Protein 4IYA (pdb70)

InterPro domains:
  IPR003963 Bi-component toxin, staphylococci [PR01468] (61-80)
  IPR003963 Bi-component toxin, staphylococci [PR01468] (122-143)
  IPR003963 Bi-component toxin, staphylococci [PR01468] (232-249)
  IPR003963 Bi-component toxin, staphylococci [TIGR01002] (6-308)
  IPR016183 Leukocidin/Hemolysin toxin [PF07968] (57-303)
  IPR036435 Leukocidin/porin MspA superfamily [SSF56959] (32-312)

Nearest PDB structures (foldseek):
  4iya-assembly1_A  TM=1.004E+00  e=1.174E-56  Staphylococcus phage PVL
  4iyc-assembly2_B  TM=9.851E-01  e=1.579E-51  Staphylococcus phage PVL
  4iyc-assembly3_C  TM=9.819E-01  e=3.917E-51  Staphylococcus phage PVL
  4iyc-assembly4_D  TM=9.783E-01  e=9.715E-51  Staphylococcus phage PVL
  7p8u-assembly1_A  TM=9.662E-01  e=2.321E-44  Staphylococcus aureus

CATH classification: 2.70.240.10

Solvent-accessible surface area: 13321 Å² total; per-residue (Å²): 199,86,98,62,117,10,26,113,81,2,53,0,11,59,95,66,14,86,26,74,15,149,146,28,6,5,38,0,39,0,47,0,2,5,7,95,10,127,157,27,120,57,35,1,0,2,0,30,0,51,20,58,0,58,5,70,28,56,48,77,51,57,166,121,47,111,98,44,6,0,0,55,0,0,10,14,0,3,0,4,8,110,15,121,16,113,45,0,54,22,71,22,25,5,2,123,107,150,35,91,49,88,69,0,38,34,14,2,0,1,48,30,31,19,84,52,50,61,16,72,47,135,36,84,73,57,104,58,37,16,52,28,52,0,62,6,92,0,81,34,2,20,1,42,35,79,98,93,87,54,55,16,1,36,0,0,0,60,5,50,47,7,150,34,111,144,35,95,13,60,1,103,42,61,50,1,10,18,17,155,90,42,199,42,97,81,27,52,41,1,10,25,86,79,154,110,9,6,59,5,0,81,54,3,0,89,3,0,0,0,0,0,3,2,2,78,99,88,47,36,76,58,3,42,1,50,0,21,0,0,4,20,2,0,3,0,17,0,47,27,63,109,61,179,202,56,124,44,19,13,79,17,55,42,80,71,77,31,83,65,95,101,21,4,32,0,79,0,28,0,27,21,105,85,34,70,4,85,54,95,28,119,80

Foldseek 3Di:
DDKAQLDPPKIKDWDWDWDDDPPFQWIWIKIWIWIGAPLAQWTKIKIKTWTWGWQPWDKAADVVDQFKIKIKTFQKKKKKKFWPDPQKFWDDKPPAAKFDPQKGKWKWAAAHHGDIDIGGPVDPPDDGSDMDMFIWGQPQWMKHWPDDDGTMTMMMTGRAWFQDPVGIDGSPDQCPQADFAFPDSRRVRRGDDPVRPDCCTNTRTTGTMMIMMTGRPPPDFKIKMKIKIHGQIKMKMWGQDDDPDDRRTIDIDIRGRPDPDSIKIWMWMAGSVPRDIDTPDID

B-factor: mean 22.28, std 11.59, range [6.7, 73.56]

Structure (mmCIF, N/CA/C/O backbone):
data_4IYA
#
_entry.id   4IYA
#
_cell.length_a   85.340
_cell.length_b   89.320
_cell.length_c   38.100
_cell.angle_alpha   90.00
_cell.angle_beta   90.00
_cell.angle_gamma   90.00
#
_symmetry.space_group_name_H-M   'P 21 21 2'
#
loop_
_entity.id
_entity.type
_entity.pdbx_description
1 polymer LukS-PV
2 non-polymer 'CITRATE ANION'
3 non-polymer 1,2-ETHANEDIOL
4 water water
#
loop_
_atom_site.group_PDB
_atom_site.id
_atom_site.type_symbol
_atom_site.label_atom_id
_atom_site.label_alt_id
_atom_site.label_comp_id
_atom_site.label_asym_id
_atom_site.label_entity_id
_atom_site.label_seq_id
_atom_site.pdbx_PDB_ins_code
_atom_site.Cartn_x
_atom_site.Cartn_y
_atom_site.Cartn_z
_atom_site.occupancy
_atom_site.B_iso_or_equiv
_atom_site.auth_seq_id
_atom_site.auth_comp_id
_atom_site.auth_asym_id
_atom_site.auth_atom_id
_atom_site.pdbx_PDB_model_num
ATOM 1 N N . ASN A 1 10 ? 44.265 20.077 -4.962 1.00 42.22 2 ASN A N 1
ATOM 2 C CA . ASN A 1 10 ? 44.799 21.283 -5.595 1.00 41.42 2 ASN A CA 1
ATOM 3 C C . ASN A 1 10 ? 46.327 21.358 -5.493 1.00 40.52 2 ASN A C 1
ATOM 4 O O . ASN A 1 10 ? 46.967 21.782 -6.454 1.00 41.18 2 ASN A O 1
ATOM 9 N N . ASN A 1 11 ? 46.907 20.952 -4.341 1.00 31.87 3 ASN A N 1
ATOM 10 C CA . ASN A 1 11 ? 48.357 20.957 -4.115 1.00 28.02 3 ASN A CA 1
ATOM 11 C C . ASN A 1 11 ? 48.762 19.590 -3.538 1.00 26.49 3 ASN A C 1
ATOM 12 O O . ASN A 1 11 ? 48.524 19.313 -2.354 1.00 24.97 3 ASN A O 1
ATOM 17 N N . ILE A 1 12 ? 49.313 18.705 -4.397 1.00 20.52 4 ILE A N 1
ATOM 18 C CA . ILE A 1 12 ? 49.642 17.351 -3.995 1.00 20.75 4 ILE A CA 1
ATOM 19 C C . ILE A 1 12 ? 51.115 17.082 -4.273 1.00 25.16 4 ILE A C 1
ATOM 20 O O . ILE A 1 12 ? 51.609 17.449 -5.341 1.00 26.07 4 ILE A O 1
ATOM 25 N N . GLU A 1 13 ? 51.810 16.450 -3.314 1.00 21.30 5 GLU A N 1
ATOM 26 C CA . GLU A 1 13 ? 53.218 16.092 -3.455 1.00 20.68 5 GLU A CA 1
ATOM 27 C C . GLU A 1 13 ? 53.349 14.570 -3.489 1.00 23.15 5 GLU A C 1
ATOM 28 O O . GLU A 1 13 ? 52.818 13.889 -2.614 1.00 20.87 5 GLU A O 1
ATOM 34 N N . ASN A 1 14 ? 54.060 14.035 -4.492 1.00 20.36 6 ASN A N 1
ATOM 35 C CA . ASN A 1 14 ? 54.332 12.608 -4.580 1.00 20.78 6 ASN A CA 1
ATOM 36 C C . ASN A 1 14 ? 55.464 12.385 -3.596 1.00 22.74 6 ASN A C 1
ATOM 37 O O . ASN A 1 14 ? 56.441 13.135 -3.618 1.00 24.19 6 ASN A O 1
ATOM 42 N N . ILE A 1 15 ? 55.311 11.404 -2.694 1.00 17.83 7 ILE A N 1
ATOM 43 C CA . ILE A 1 15 ? 56.335 11.139 -1.683 1.00 16.66 7 ILE A CA 1
ATOM 44 C C . ILE A 1 15 ? 56.948 9.773 -1.838 1.00 22.83 7 ILE A C 1
ATOM 45 O O . ILE A 1 15 ? 57.606 9.285 -0.915 1.00 22.07 7 ILE A O 1
ATOM 50 N N . GLY A 1 16 ? 56.736 9.188 -3.009 1.00 21.56 8 GLY A N 1
ATOM 51 C CA . GLY A 1 16 ? 57.322 7.916 -3.396 1.00 23.88 8 GLY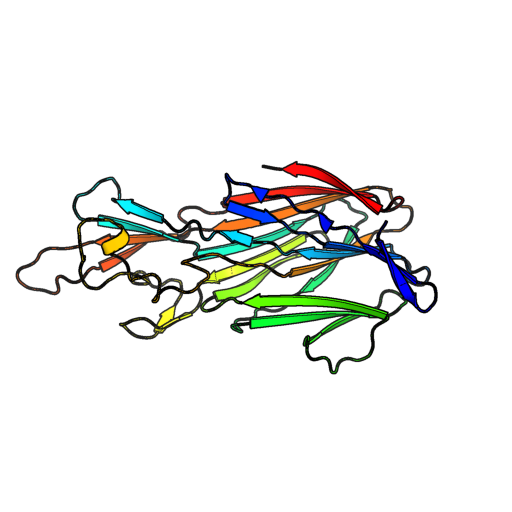 A CA 1
ATOM 52 C C . GLY A 1 16 ? 56.568 6.707 -2.942 1.00 29.52 8 GLY A C 1
ATOM 53 O O . GLY A 1 16 ? 55.684 6.795 -2.085 1.00 28.92 8 GLY A O 1
ATOM 54 N N . ASP A 1 17 ? 56.905 5.558 -3.553 1.00 29.50 9 ASP A N 1
ATOM 55 C CA . ASP A 1 17 ? 56.341 4.256 -3.198 1.00 31.22 9 ASP A CA 1
ATOM 56 C C . ASP A 1 17 ? 54.788 4.241 -3.193 1.00 34.96 9 ASP A C 1
ATOM 57 O O . ASP A 1 17 ? 54.183 3.612 -2.328 1.00 35.30 9 ASP A O 1
ATOM 62 N N . GLY A 1 18 ? 54.187 4.960 -4.146 1.00 30.40 10 GLY A N 1
ATOM 63 C CA . GLY A 1 18 ? 52.742 5.074 -4.335 1.00 29.98 10 GLY A CA 1
ATOM 64 C C . GLY A 1 18 ? 51.989 6.038 -3.423 1.00 32.63 10 GLY A C 1
ATOM 65 O O . GLY A 1 18 ? 50.771 6.171 -3.548 1.00 35.42 10 GLY A O 1
ATOM 66 N N . ALA A 1 19 ? 52.685 6.698 -2.492 1.00 22.67 11 ALA A N 1
ATOM 67 C CA . ALA A 1 19 ? 52.060 7.609 -1.518 1.00 20.73 11 ALA A CA 1
ATOM 68 C C . ALA A 1 19 ? 52.126 9.059 -1.941 1.00 19.65 11 ALA A C 1
ATOM 69 O O . ALA A 1 19 ? 52.979 9.445 -2.733 1.00 18.11 11 ALA A O 1
ATOM 71 N N . GLU A 1 20 ? 51.235 9.881 -1.382 1.00 17.21 12 GLU A N 1
ATOM 72 C CA . GLU A 1 20 ? 51.225 11.296 -1.678 1.00 16.96 12 GLU A CA 1
ATOM 73 C C . GLU A 1 20 ? 50.762 12.089 -0.481 1.00 17.22 12 GLU A C 1
ATOM 74 O O . GLU A 1 20 ? 50.136 11.530 0.426 1.00 18.50 12 GLU A O 1
ATOM 80 N N . VAL A 1 21 ? 51.021 13.389 -0.511 1.00 13.62 13 VAL A N 1
ATOM 81 C CA . VAL A 1 21 ? 50.583 14.299 0.552 1.00 13.50 13 VAL A CA 1
ATOM 82 C C . VAL A 1 21 ? 49.722 15.370 -0.069 1.00 16.41 13 VAL A C 1
ATOM 83 O O . VAL A 1 21 ? 50.154 16.024 -1.033 1.00 16.35 13 VAL A O 1
ATOM 87 N N . VAL A 1 22 ? 48.509 15.571 0.498 1.00 13.70 14 VAL A N 1
ATOM 88 C CA . VAL A 1 22 ? 47.554 16.565 -0.007 1.00 13.06 14 VAL A CA 1
ATOM 89 C C . VAL A 1 22 ? 47.675 17.739 0.932 1.00 15.93 14 VAL A C 1
ATOM 90 O O . VAL A 1 22 ? 47.447 17.571 2.133 1.00 16.02 14 VAL A O 1
ATOM 94 N N . LYS A 1 23 ? 48.066 18.911 0.415 1.00 15.12 15 LYS A N 1
ATOM 95 C CA . LYS A 1 23 ? 48.378 20.065 1.261 1.00 15.00 15 LYS A CA 1
ATOM 96 C C . LYS A 1 23 ? 47.335 21.141 1.182 1.00 19.26 15 LYS A C 1
ATOM 97 O O . LYS A 1 23 ? 46.893 21.496 0.087 1.00 20.00 15 LYS A O 1
ATOM 103 N N A ARG A 1 24 ? 46.951 21.694 2.332 0.50 17.07 16 ARG A N 1
ATOM 104 N N B ARG A 1 24 ? 46.933 21.658 2.353 0.50 16.87 16 ARG A N 1
ATOM 105 C CA A ARG A 1 24 ? 46.011 22.812 2.391 0.50 17.35 16 ARG A CA 1
ATOM 106 C CA B ARG A 1 24 ? 45.933 22.719 2.487 0.50 17.07 16 ARG A CA 1
ATOM 107 C C A ARG A 1 24 ? 46.452 23.727 3.500 0.50 20.29 16 ARG A C 1
ATOM 108 C C B ARG A 1 24 ? 46.418 23.709 3.540 0.50 20.31 16 ARG A C 1
ATOM 109 O O A ARG A 1 24 ? 46.968 23.254 4.506 0.50 18.25 16 ARG A O 1
ATOM 110 O O B ARG A 1 24 ? 46.937 23.266 4.558 0.50 18.38 16 ARG A O 1
ATOM 125 N N . THR A 1 25 ? 46.265 25.036 3.326 1.00 19.84 17 THR A N 1
ATOM 126 C CA . THR A 1 25 ? 46.656 26.016 4.342 1.00 18.61 17 THR A CA 1
ATOM 127 C C . THR A 1 25 ? 45.427 26.855 4.671 1.00 21.99 17 THR A C 1
ATOM 128 O O . THR A 1 25 ? 44.753 27.320 3.757 1.00 23.71 17 THR A O 1
ATOM 132 N N . GLU A 1 26 ? 45.177 27.111 5.959 1.00 15.14 18 GLU A N 1
ATOM 133 C CA . GLU A 1 26 ? 44.121 28.032 6.380 1.00 15.62 18 GLU A CA 1
ATOM 134 C C . GLU A 1 26 ? 44.807 29.201 7.086 1.00 17.12 18 GLU A C 1
ATOM 135 O O . GLU A 1 26 ? 45.745 28.983 7.859 1.00 17.73 18 GLU A O 1
ATOM 141 N N . ASP A 1 27 ? 44.364 30.435 6.840 1.00 15.82 19 ASP A N 1
ATOM 142 C CA . ASP A 1 27 ? 44.949 31.579 7.519 1.00 15.75 19 ASP A CA 1
ATOM 143 C C . ASP A 1 27 ? 43.785 32.463 7.961 1.00 20.05 19 ASP A C 1
ATOM 144 O O . ASP A 1 27 ? 42.994 32.933 7.126 1.00 22.41 19 ASP A O 1
ATOM 149 N N A THR A 1 28 ? 43.646 32.643 9.282 0.50 16.15 20 THR A N 1
ATOM 150 N N B THR A 1 28 ? 43.656 32.651 9.275 0.50 16.03 20 THR A N 1
ATOM 151 C CA A THR A 1 28 ? 42.547 33.429 9.872 0.50 16.24 20 THR A CA 1
ATOM 152 C CA B THR A 1 28 ? 42.586 33.472 9.856 0.50 16.15 20 THR A CA 1
ATOM 153 C C A THR A 1 28 ? 43.121 34.316 10.948 0.50 19.27 20 THR A C 1
ATOM 154 C C B THR A 1 28 ? 43.173 34.349 10.922 0.50 19.40 20 THR A C 1
ATOM 155 O O A THR A 1 28 ? 43.883 33.829 11.791 0.50 18.08 20 THR A O 1
ATOM 156 O O B THR A 1 28 ? 44.024 33.902 11.697 0.50 18.38 20 THR A O 1
ATOM 163 N N . SER A 1 29 ? 42.760 35.613 10.929 1.00 16.46 21 SER A N 1
ATOM 164 C CA . SER A 1 29 ? 43.246 36.575 11.898 1.00 15.12 21 SER A CA 1
ATOM 165 C C . SER A 1 29 ? 42.095 37.176 12.674 1.00 17.42 21 SER A C 1
ATOM 166 O O . SER A 1 29 ? 40.967 37.280 12.158 1.00 19.52 21 SER A O 1
ATOM 169 N N . SER A 1 30 ? 42.398 37.611 13.892 1.00 14.16 22 SER A N 1
ATOM 170 C CA . SER A 1 30 ? 41.463 38.273 14.788 1.00 13.26 22 SER A CA 1
ATOM 171 C C . SER A 1 30 ? 42.070 39.550 15.296 1.00 15.53 22 SER A C 1
ATOM 172 O O . SER A 1 30 ? 43.095 39.526 16.005 1.00 14.25 22 SER A O 1
ATOM 175 N N . ASP A 1 31 ? 41.450 40.691 14.932 1.00 15.61 23 ASP A N 1
ATOM 176 C CA . ASP A 1 31 ? 41.899 41.973 15.468 1.00 14.80 23 ASP A CA 1
ATOM 177 C C . ASP A 1 31 ? 41.583 42.056 16.946 1.00 17.05 23 ASP A C 1
ATOM 178 O O . ASP A 1 31 ? 42.333 42.691 17.705 1.00 16.94 23 ASP A O 1
ATOM 183 N N . LYS A 1 32 ? 40.446 41.451 17.353 1.00 14.73 24 LYS A N 1
ATOM 184 C CA . LYS A 1 32 ? 40.017 41.458 18.744 1.00 14.58 24 LYS A CA 1
ATOM 185 C C . LYS A 1 32 ? 41.089 40.795 19.617 1.00 15.99 24 LYS A C 1
ATOM 186 O O . LYS A 1 32 ? 41.521 41.363 20.638 1.00 15.73 24 LYS A O 1
ATOM 192 N N . TRP A 1 33 ? 41.492 39.573 19.227 1.00 13.09 25 TRP A N 1
ATOM 193 C CA . TRP A 1 33 ? 42.437 38.818 20.046 1.00 12.06 25 TRP A CA 1
ATOM 194 C C . TRP A 1 33 ? 43.897 39.127 19.780 1.00 14.52 25 TRP A C 1
ATOM 195 O O . TRP A 1 33 ? 44.726 38.787 20.617 1.00 14.19 25 TRP A O 1
ATOM 206 N N . GLY A 1 34 ? 44.194 39.762 18.649 1.00 12.29 26 GLY A N 1
ATOM 207 C CA . GLY A 1 34 ? 45.573 40.033 18.233 1.00 11.46 26 GLY A CA 1
ATOM 208 C C . GLY A 1 34 ? 46.258 38.735 17.878 1.00 12.56 26 GLY A C 1
ATOM 209 O O . GLY A 1 34 ? 47.344 38.448 18.383 1.00 13.27 26 GLY A O 1
ATOM 210 N N . VAL A 1 35 ? 45.585 37.896 17.075 1.00 11.18 27 VAL A N 1
ATOM 211 C CA . VAL A 1 35 ? 46.117 36.568 16.727 1.00 11.13 27 VAL A CA 1
ATOM 212 C C . VAL A 1 35 ? 45.942 36.289 15.243 1.00 13.56 27 VAL A C 1
ATOM 213 O O . VAL A 1 35 ? 44.887 36.567 14.673 1.00 13.17 27 VAL A O 1
ATOM 217 N N . THR A 1 36 ? 46.944 35.634 14.652 1.00 11.65 28 THR A N 1
ATOM 218 C CA . THR A 1 36 ? 46.820 35.050 13.340 1.00 11.50 28 THR A CA 1
ATOM 219 C C . THR A 1 36 ? 47.085 33.567 13.494 1.00 12.88 28 THR A C 1
ATOM 220 O O . THR A 1 36 ? 48.146 33.196 13.971 1.00 12.87 28 THR A O 1
ATOM 224 N N . GLN A 1 37 ? 46.140 32.717 13.071 1.00 11.58 29 GLN A N 1
ATOM 225 C CA . GLN A 1 37 ? 46.386 31.286 12.995 1.00 10.69 29 GLN A CA 1
ATOM 226 C C . GLN A 1 37 ? 46.681 30.972 11.527 1.00 12.88 29 GLN A C 1
ATOM 227 O O . GLN A 1 37 ? 45.811 31.140 10.663 1.00 14.29 29 GLN A O 1
ATOM 233 N N . ASN A 1 38 ? 47.895 30.480 11.237 1.00 10.89 30 ASN A N 1
ATOM 234 C CA . ASN A 1 38 ? 48.245 30.056 9.873 1.00 11.99 30 ASN A CA 1
ATOM 235 C C . ASN A 1 38 ? 48.523 28.579 10.059 1.00 15.07 30 ASN A C 1
ATOM 236 O O . ASN A 1 38 ? 49.528 28.199 10.694 1.00 15.58 30 ASN A O 1
ATOM 241 N N A ILE A 1 39 ? 47.605 27.744 9.566 0.50 11.02 31 ILE A N 1
ATOM 242 N N B ILE A 1 39 ? 47.611 27.716 9.586 0.50 13.95 31 ILE A N 1
ATOM 243 C CA A ILE A 1 39 ? 47.676 26.305 9.784 0.50 9.70 31 ILE A CA 1
ATOM 244 C CA B ILE A 1 39 ? 47.758 26.281 9.839 0.50 14.14 31 ILE A CA 1
ATOM 245 C C A ILE A 1 39 ? 47.928 25.587 8.472 0.50 13.62 31 ILE A C 1
ATOM 246 C C B ILE A 1 39 ? 47.840 25.473 8.564 0.50 15.45 31 ILE A C 1
ATOM 247 O O A ILE A 1 39 ? 47.283 25.904 7.470 0.50 13.44 31 ILE A O 1
ATOM 248 O O B ILE A 1 39 ? 46.974 25.582 7.698 0.50 14.46 31 ILE A O 1
ATOM 257 N N . GLN A 1 40 ? 48.870 24.632 8.484 1.00 13.09 32 GLN A N 1
ATOM 258 C CA . GLN A 1 40 ? 49.101 23.773 7.330 1.00 13.12 32 GLN A CA 1
ATOM 259 C C . GLN A 1 40 ? 48.466 22.434 7.671 1.00 15.51 32 GLN A C 1
ATOM 260 O O . GLN A 1 40 ? 48.716 21.877 8.758 1.00 16.02 32 GLN A O 1
ATOM 266 N N . PHE A 1 41 ? 47.618 21.929 6.767 1.00 14.31 33 PHE A N 1
ATOM 267 C CA . PHE A 1 41 ? 46.971 20.635 6.923 1.00 12.89 33 PHE A CA 1
ATOM 268 C C . PHE A 1 41 ? 47.521 19.744 5.846 1.00 16.29 33 PHE A C 1
ATOM 269 O O . PHE A 1 41 ? 47.264 19.976 4.667 1.00 17.88 33 PHE A O 1
ATOM 277 N N . ASP A 1 42 ? 48.327 18.751 6.221 1.00 12.03 34 ASP A N 1
ATOM 278 C CA . ASP A 1 42 ? 48.917 17.848 5.244 1.00 11.75 34 ASP A CA 1
ATOM 279 C C . ASP A 1 42 ? 48.389 16.437 5.433 1.00 14.50 34 ASP A C 1
ATOM 280 O O . ASP A 1 42 ? 48.780 15.754 6.367 1.00 13.29 34 ASP A O 1
ATOM 285 N N . PHE A 1 43 ? 47.510 15.988 4.529 1.00 12.64 35 PHE A N 1
ATOM 286 C CA . PHE A 1 43 ? 46.961 14.623 4.563 1.00 11.89 35 PHE A CA 1
ATOM 287 C C . PHE A 1 43 ? 47.977 13.689 3.967 1.00 16.70 35 PHE A C 1
ATOM 288 O O . PHE A 1 43 ? 48.414 13.904 2.842 1.00 16.75 35 PHE A O 1
ATOM 296 N N . VAL A 1 44 ? 48.326 12.629 4.692 1.00 13.80 36 VAL A N 1
ATOM 297 C CA . VAL A 1 44 ? 49.248 11.636 4.151 1.00 16.04 36 VAL A CA 1
ATOM 298 C C . VAL A 1 44 ? 48.395 10.518 3.569 1.00 22.29 36 VAL A C 1
ATOM 299 O O . VAL A 1 44 ? 47.643 9.869 4.304 1.00 24.89 36 VAL A O 1
ATOM 303 N N . LYS A 1 45 ? 48.437 10.348 2.249 1.00 18.58 37 LYS A N 1
ATOM 304 C CA . LYS A 1 45 ? 47.643 9.318 1.574 1.00 19.29 37 LYS A CA 1
ATOM 305 C C . LYS A 1 45 ? 48.602 8.197 1.255 1.00 21.10 37 LYS A C 1
ATOM 306 O O . LYS A 1 45 ? 49.358 8.293 0.300 1.00 19.87 37 LYS A O 1
ATOM 312 N N . ASP A 1 46 ? 48.593 7.155 2.067 1.00 17.92 38 ASP A N 1
ATOM 313 C CA . ASP A 1 46 ? 49.518 6.046 1.909 1.00 17.27 38 ASP A CA 1
ATOM 314 C C . ASP A 1 46 ? 48.736 4.750 2.072 1.00 21.15 38 ASP A C 1
ATOM 315 O O . ASP A 1 46 ? 48.291 4.435 3.178 1.00 21.56 38 ASP A O 1
ATOM 320 N N . LYS A 1 47 ? 48.584 3.986 0.972 1.00 20.50 39 LYS A N 1
ATOM 321 C CA . LYS A 1 47 ? 47.857 2.712 0.994 1.00 21.86 39 LYS A CA 1
ATOM 322 C C . LYS A 1 47 ? 48.461 1.712 1.967 1.00 25.25 39 LYS A C 1
ATOM 323 O O . LYS A 1 47 ? 47.745 0.838 2.459 1.00 26.03 39 LYS A O 1
ATOM 326 N N . LYS A 1 48 ? 49.769 1.859 2.272 1.00 19.62 40 LYS A N 1
ATOM 327 C CA . LYS A 1 48 ? 50.501 0.961 3.160 1.00 18.69 40 LYS A CA 1
ATOM 328 C C . LYS A 1 48 ? 50.358 1.298 4.647 1.00 19.83 40 LYS A C 1
ATOM 329 O O . LYS A 1 48 ? 50.804 0.520 5.501 1.00 21.39 40 LYS A O 1
ATOM 335 N N . TYR A 1 49 ? 49.701 2.420 4.967 1.00 16.09 41 TYR A N 1
ATOM 336 C CA . TYR A 1 49 ? 49.432 2.745 6.370 1.00 15.50 41 TYR A CA 1
ATOM 337 C C . TYR A 1 49 ? 47.928 2.456 6.559 1.00 16.83 41 TYR A C 1
ATOM 338 O O . TYR A 1 49 ? 47.112 2.922 5.777 1.00 16.78 41 TYR A O 1
ATOM 347 N N . ASN A 1 50 ? 47.579 1.649 7.561 1.00 14.75 42 ASN A N 1
ATOM 348 C CA . ASN A 1 50 ? 46.187 1.221 7.738 1.00 14.36 42 ASN A CA 1
ATOM 349 C C . ASN A 1 50 ? 45.221 2.259 8.345 1.00 16.35 42 ASN A C 1
ATOM 350 O O . ASN A 1 50 ? 44.036 1.956 8.519 1.00 15.01 42 ASN A O 1
ATOM 355 N N . LYS A 1 51 ? 45.703 3.471 8.620 1.00 13.84 43 LYS A N 1
ATOM 356 C CA . LYS A 1 51 ? 44.858 4.575 9.065 1.00 13.12 43 LYS A CA 1
ATOM 357 C C . LYS A 1 51 ? 45.116 5.761 8.146 1.00 16.41 43 LYS A C 1
ATOM 358 O O . LYS A 1 51 ? 46.137 5.802 7.451 1.00 17.19 43 LYS A O 1
ATOM 364 N N . ASP A 1 52 ? 44.186 6.710 8.131 1.00 14.89 44 ASP A N 1
ATOM 365 C CA . ASP A 1 52 ? 44.373 7.994 7.453 1.00 13.49 44 ASP A CA 1
ATOM 366 C C . ASP A 1 52 ? 45.210 8.824 8.413 1.00 16.96 44 ASP A C 1
ATOM 367 O O . ASP A 1 52 ? 45.149 8.605 9.626 1.00 17.42 44 ASP A O 1
ATOM 372 N N . ALA A 1 53 ? 46.059 9.689 7.897 1.00 15.16 45 ALA A N 1
ATOM 373 C CA . ALA A 1 53 ? 46.865 10.522 8.787 1.00 14.54 45 ALA A CA 1
ATOM 374 C C . ALA A 1 53 ? 46.812 11.946 8.312 1.00 16.19 45 ALA A C 1
ATOM 375 O O . ALA A 1 53 ? 46.761 12.196 7.105 1.00 15.65 45 ALA A O 1
ATOM 377 N N . LEU A 1 54 ? 46.844 12.876 9.269 1.00 12.51 46 LEU A N 1
ATOM 378 C CA . LEU A 1 54 ? 46.851 14.294 8.984 1.00 11.17 46 LEU A CA 1
ATOM 379 C C . LEU A 1 54 ? 47.918 14.937 9.830 1.00 12.91 46 LEU A C 1
ATOM 380 O O . LEU A 1 54 ? 47.858 14.832 11.061 1.00 11.55 46 LEU A O 1
ATOM 385 N N . ILE A 1 55 ? 48.890 15.598 9.194 1.00 11.44 47 ILE A N 1
ATOM 386 C CA . ILE A 1 55 ? 49.908 16.334 9.941 1.00 11.91 47 ILE A CA 1
ATOM 387 C C . ILE A 1 55 ? 49.466 17.768 9.962 1.00 14.61 47 ILE A C 1
ATOM 388 O O . ILE A 1 55 ? 49.214 18.333 8.900 1.00 13.11 47 ILE A O 1
ATOM 393 N N . LEU A 1 56 ? 49.439 18.402 11.146 1.00 11.94 48 LEU A N 1
ATOM 394 C CA . LEU A 1 56 ? 49.086 19.822 11.279 1.00 12.44 48 LEU A CA 1
ATOM 395 C C . LEU A 1 56 ? 50.295 20.604 11.717 1.00 15.64 48 LEU A C 1
ATOM 396 O O . LEU A 1 56 ? 51.002 20.204 12.651 1.00 15.29 48 LEU A O 1
ATOM 401 N N . LYS A 1 57 ? 50.604 21.678 10.995 1.00 12.49 49 LYS A N 1
ATOM 402 C CA . LYS A 1 57 ? 51.692 22.548 11.391 1.00 11.71 49 LYS A CA 1
ATOM 403 C C . LYS A 1 57 ? 51.050 23.872 11.726 1.00 14.99 49 LYS A C 1
ATOM 404 O O . LYS A 1 57 ? 50.445 24.519 10.870 1.00 16.43 49 LYS A O 1
ATOM 410 N N . MET A 1 58 ? 51.133 24.238 12.988 1.00 11.70 50 MET A N 1
ATOM 411 C CA . MET A 1 58 ? 50.469 25.413 13.521 1.00 11.17 50 MET A CA 1
ATOM 412 C C . MET A 1 58 ? 51.454 26.550 13.666 1.00 13.10 50 MET A C 1
ATOM 413 O O . MET A 1 58 ? 52.352 26.497 14.501 1.00 13.34 50 MET A O 1
ATOM 418 N N A GLN A 1 59 ? 51.268 27.585 12.840 0.50 11.08 51 GLN A N 1
ATOM 419 N N B GLN A 1 59 ? 51.292 27.585 12.836 0.50 11.32 51 GLN A N 1
ATOM 420 C CA A GLN A 1 59 ? 52.128 28.766 12.820 0.50 11.08 51 GLN A CA 1
ATOM 421 C CA B GLN A 1 59 ? 52.153 28.774 12.863 0.50 11.35 51 GLN A CA 1
ATOM 422 C C A GLN A 1 59 ? 51.252 30.022 12.893 0.50 13.31 51 GLN A C 1
ATOM 423 C C B GLN A 1 59 ? 51.271 30.026 12.932 0.50 13.30 51 GLN A C 1
ATOM 424 O O A GLN A 1 59 ? 50.070 29.916 13.203 0.50 12.99 51 GLN A O 1
ATOM 425 O O B GLN A 1 59 ? 50.100 29.921 13.276 0.50 12.89 51 GLN A O 1
ATOM 436 N N . GLY A 1 60 ? 51.817 31.184 12.603 1.00 12.12 52 GLY A N 1
ATOM 437 C CA . GLY A 1 60 ? 51.060 32.417 12.692 1.00 11.73 52 GLY A CA 1
ATOM 438 C C . GLY A 1 60 ? 51.731 33.320 13.707 1.00 12.05 52 GLY A C 1
ATOM 439 O O . GLY A 1 60 ? 52.955 33.349 13.809 1.00 13.00 52 GLY A O 1
ATOM 440 N N . PHE A 1 61 ? 50.939 34.110 14.416 1.00 11.37 53 PHE A N 1
ATOM 441 C CA . PHE A 1 61 ? 51.512 35.067 15.344 1.00 11.13 53 PHE A CA 1
ATOM 442 C C . PHE A 1 61 ? 50.508 35.376 16.446 1.00 13.34 53 PHE A C 1
ATOM 443 O O . PHE A 1 61 ? 49.296 35.429 16.201 1.00 13.18 53 PHE A O 1
ATOM 451 N N . ILE A 1 62 ? 51.004 35.565 17.665 1.00 10.62 54 ILE A N 1
ATOM 452 C CA . ILE A 1 62 ? 50.169 35.986 18.771 1.00 9.53 54 ILE A CA 1
ATOM 453 C C . ILE A 1 62 ? 50.792 37.286 19.290 1.00 11.61 54 ILE A C 1
ATOM 454 O O . ILE A 1 62 ? 51.912 37.259 19.805 1.00 11.88 54 ILE A O 1
ATOM 459 N N . ASN A 1 63 ? 50.084 38.413 19.152 1.00 11.32 55 ASN A N 1
ATOM 460 C CA . ASN A 1 63 ? 50.605 39.690 19.640 1.00 10.94 55 ASN A CA 1
ATOM 461 C C . ASN A 1 63 ? 50.790 39.577 21.167 1.00 11.98 55 ASN A C 1
ATOM 462 O O . ASN A 1 63 ? 50.035 38.870 21.835 1.00 12.89 55 ASN A O 1
ATOM 467 N N . SER A 1 64 ? 51.807 40.243 21.717 1.00 10.67 56 SER A N 1
ATOM 468 C CA . SER A 1 64 ? 51.953 40.198 23.178 1.00 10.76 56 SER A CA 1
ATOM 469 C C . SER A 1 64 ? 50.782 40.884 23.870 1.00 12.32 56 SER A C 1
ATOM 470 O O . SER A 1 64 ? 50.422 40.488 24.983 1.00 13.35 56 SER A O 1
ATOM 473 N N . LYS A 1 65 ? 50.192 41.929 23.231 1.00 11.51 57 LYS A N 1
ATOM 474 C CA . LYS A 1 65 ? 49.117 42.721 23.832 1.00 11.36 57 LYS A CA 1
ATOM 475 C C . LYS A 1 65 ? 49.592 43.409 25.135 1.00 13.68 57 LYS A C 1
ATOM 476 O O . LYS A 1 65 ? 48.781 43.743 26.000 1.00 13.69 57 LYS A O 1
ATOM 482 N N . THR A 1 66 ? 50.923 43.632 25.274 1.00 11.39 58 THR A N 1
ATOM 483 C CA . THR A 1 66 ? 51.433 44.271 26.476 1.00 11.37 58 THR A CA 1
ATOM 484 C C . THR A 1 66 ? 50.943 45.722 26.508 1.00 12.74 58 THR A C 1
ATOM 485 O O . THR A 1 66 ? 51.047 46.435 25.502 1.00 14.62 58 THR A O 1
ATOM 489 N N . THR A 1 67 ? 50.424 46.141 27.657 1.00 11.87 59 THR A N 1
ATOM 490 C CA . THR A 1 67 ? 49.892 47.496 27.801 1.00 11.66 59 THR A CA 1
ATOM 491 C C . THR A 1 67 ? 50.301 48.065 29.127 1.00 13.36 59 THR A C 1
ATOM 492 O O . THR A 1 67 ? 50.709 47.340 30.035 1.00 12.69 59 THR A O 1
ATOM 496 N N . TYR A 1 68 ? 50.170 49.389 29.231 1.00 11.82 60 TYR A N 1
ATOM 497 C CA . TYR A 1 68 ? 50.562 50.145 30.396 1.00 9.55 60 TYR A CA 1
ATOM 498 C C . TYR A 1 68 ? 49.437 51.067 30.742 1.00 14.56 60 TYR A C 1
ATOM 499 O O . TYR A 1 68 ? 48.922 51.782 29.871 1.00 15.16 60 TYR A O 1
ATOM 508 N N . TYR A 1 69 ? 49.123 51.143 32.029 1.00 12.72 61 TYR A N 1
ATOM 509 C CA . TYR A 1 69 ? 48.002 51.999 32.438 1.00 12.01 61 TYR A CA 1
ATOM 510 C C . TYR A 1 69 ? 48.128 52.452 33.881 1.00 14.15 61 TYR A C 1
ATOM 511 O O . TYR A 1 69 ? 48.959 51.951 34.627 1.00 13.83 61 TYR A O 1
ATOM 520 N N . ASN A 1 70 ? 47.331 53.457 34.260 1.00 13.00 62 ASN A N 1
ATOM 521 C CA . ASN A 1 70 ? 47.358 53.932 35.634 1.00 13.42 62 ASN A CA 1
ATOM 522 C C . ASN A 1 70 ? 46.524 52.952 36.461 1.00 17.28 62 ASN A C 1
ATOM 523 O O . ASN A 1 70 ? 45.375 52.684 36.097 1.00 17.86 62 ASN A O 1
ATOM 528 N N . TYR A 1 71 ? 47.100 52.362 37.526 1.00 15.30 63 TYR A N 1
ATOM 529 C CA . TYR A 1 71 ? 46.352 51.392 38.331 1.00 17.23 63 TYR A CA 1
ATOM 530 C C . TYR A 1 71 ? 45.259 52.155 39.081 1.00 21.65 63 TYR A C 1
ATOM 531 O O . TYR A 1 71 ? 45.561 53.053 39.854 1.00 19.16 63 TYR A O 1
ATOM 540 N N . LYS A 1 72 ? 43.980 51.866 38.763 1.00 20.56 64 LYS A N 1
ATOM 541 C CA . LYS A 1 72 ? 42.812 52.568 39.348 1.00 21.45 64 LYS A CA 1
ATOM 542 C C . LYS A 1 72 ? 42.887 54.095 39.240 1.00 24.16 64 LYS A C 1
ATOM 543 O O . LYS A 1 72 ? 42.357 54.809 40.096 1.00 24.71 64 LYS A O 1
ATOM 549 N N . ASN A 1 73 ? 43.565 54.606 38.186 1.00 20.11 65 ASN A N 1
ATOM 550 C CA . ASN A 1 73 ? 43.816 56.017 37.918 1.00 20.58 65 ASN A CA 1
ATOM 551 C C . ASN A 1 73 ? 44.421 56.740 39.131 1.00 24.04 65 ASN A C 1
ATOM 552 O O . ASN A 1 73 ? 44.186 57.942 39.330 1.00 25.04 65 ASN A O 1
ATOM 557 N N . THR A 1 74 ? 45.254 56.002 39.920 1.00 21.08 66 THR A N 1
ATOM 558 C CA . THR A 1 74 ? 45.928 56.593 41.090 1.00 20.77 66 THR A CA 1
ATOM 559 C C . THR A 1 74 ? 47.020 57.535 40.602 1.00 26.33 66 THR A C 1
ATOM 560 O O . THR A 1 74 ? 47.391 57.515 39.420 1.00 26.75 66 THR A O 1
ATOM 564 N N . ASP A 1 75 ? 47.567 58.325 41.514 1.00 22.42 67 ASP A N 1
ATOM 565 C CA . ASP A 1 75 ? 48.622 59.247 41.144 1.00 23.45 67 ASP A CA 1
ATOM 566 C C . ASP A 1 75 ? 49.946 58.538 40.941 1.00 30.10 67 ASP A C 1
ATOM 567 O O . ASP A 1 75 ? 50.727 58.939 40.081 1.00 33.17 67 ASP A O 1
ATOM 572 N N . HIS A 1 76 ? 50.227 57.528 41.765 1.00 24.11 68 HIS A N 1
ATOM 573 C CA . HIS A 1 76 ? 51.568 56.959 41.802 1.00 23.93 68 HIS A CA 1
ATOM 574 C C . HIS A 1 76 ? 51.727 55.498 41.572 1.00 21.94 68 HIS A C 1
ATOM 575 O O . HIS A 1 76 ? 52.834 54.993 41.754 1.00 20.80 68 HIS A O 1
ATOM 582 N N . ILE A 1 77 ? 50.655 54.793 41.195 1.00 17.10 69 ILE A N 1
ATOM 583 C CA . ILE A 1 77 ? 50.789 53.361 40.940 1.00 15.11 69 ILE A CA 1
ATOM 584 C C . ILE A 1 77 ? 50.513 53.137 39.461 1.00 17.75 69 ILE A C 1
ATOM 585 O O . ILE A 1 77 ? 49.425 53.489 38.955 1.00 16.87 69 ILE A O 1
ATOM 590 N N . LYS A 1 78 ? 51.492 52.567 38.771 1.00 13.98 70 LYS A N 1
ATOM 591 C CA . LYS A 1 78 ? 51.316 52.275 37.356 1.00 13.49 70 LYS A CA 1
ATOM 592 C C . LYS A 1 78 ? 51.347 50.792 37.152 1.00 15.38 70 LYS A C 1
ATOM 593 O O . LYS A 1 78 ? 51.873 50.041 38.002 1.00 14.43 70 LYS A O 1
ATOM 599 N N . ALA A 1 79 ? 50.744 50.350 36.043 1.00 12.36 71 ALA A N 1
ATOM 600 C CA . ALA A 1 79 ? 50.633 48.920 35.801 1.00 10.61 71 ALA A CA 1
ATOM 601 C C . ALA A 1 79 ? 51.037 48.562 34.414 1.00 12.07 71 ALA A C 1
ATOM 602 O O . ALA A 1 79 ? 50.828 49.346 33.483 1.00 12.60 71 ALA A O 1
ATOM 604 N N . MET A 1 80 ? 51.642 47.379 34.295 1.00 9.33 72 MET A N 1
ATOM 605 C CA . MET A 1 80 ? 52.081 46.771 33.041 1.00 9.27 72 MET A CA 1
ATOM 606 C C . MET A 1 80 ? 51.387 45.416 32.952 1.00 12.99 72 MET A C 1
ATOM 607 O O . MET A 1 80 ? 51.585 44.577 33.831 1.00 12.28 72 MET A O 1
ATOM 612 N N . ARG A 1 81 ? 50.613 45.211 31.898 1.00 10.94 73 ARG A N 1
ATOM 613 C CA . ARG A 1 81 ? 49.886 43.969 31.622 1.00 10.67 73 ARG A CA 1
ATOM 614 C C . ARG A 1 81 ? 50.667 43.267 30.527 1.00 13.51 73 ARG A C 1
ATOM 615 O O . ARG A 1 81 ? 50.913 43.865 29.484 1.00 12.32 73 ARG A O 1
ATOM 623 N N . TRP A 1 82 ? 51.130 42.054 30.777 1.00 10.92 74 TRP A N 1
ATOM 624 C CA . TRP A 1 82 ? 52.046 41.407 29.852 1.00 10.66 74 TRP A CA 1
ATOM 625 C C . TRP A 1 82 ? 51.827 39.902 29.814 1.00 12.23 74 TRP A C 1
ATOM 626 O O . TRP A 1 82 ? 51.250 39.352 30.746 1.00 11.27 74 TRP A O 1
ATOM 637 N N . PRO A 1 83 ? 52.237 39.224 28.724 1.00 10.85 75 PRO A N 1
ATOM 638 C CA . PRO A 1 83 ? 51.919 37.796 28.597 1.00 10.56 75 PRO A CA 1
ATOM 639 C C . PRO A 1 83 ? 52.857 36.894 29.381 1.00 12.28 75 PRO A C 1
ATOM 640 O O . PRO A 1 83 ? 54.002 36.714 29.008 1.00 13.04 75 PRO A O 1
ATOM 644 N N . PHE A 1 84 ? 52.379 36.385 30.524 1.00 10.35 76 PHE A N 1
ATOM 645 C CA . PHE A 1 84 ? 53.167 35.443 31.288 1.00 11.45 76 PHE A CA 1
ATOM 646 C C . PHE A 1 84 ? 53.332 34.129 30.489 1.00 13.70 76 PHE A C 1
ATOM 647 O O . PHE A 1 84 ? 54.370 33.458 30.587 1.00 12.70 76 PHE A O 1
ATOM 655 N N . GLN A 1 85 ? 52.290 33.720 29.773 1.00 11.34 77 GLN A N 1
ATOM 656 C CA . GLN A 1 85 ? 52.342 32.468 29.013 1.00 12.03 77 GLN A CA 1
ATOM 657 C C . GLN A 1 85 ? 51.574 32.645 27.721 1.00 13.75 77 GLN A C 1
ATOM 658 O O . GLN A 1 85 ? 50.519 33.301 27.685 1.00 13.97 77 GLN A O 1
ATOM 664 N N . TYR A 1 86 ? 52.062 31.978 26.687 1.00 10.83 78 TYR A N 1
ATOM 665 C CA . TYR A 1 86 ? 51.357 31.823 25.441 1.00 10.01 78 TYR A CA 1
ATOM 666 C C . TYR A 1 86 ? 50.750 30.423 25.446 1.00 11.85 78 TYR A C 1
ATOM 667 O O . TYR A 1 86 ? 51.372 29.460 25.911 1.00 11.59 78 TYR A O 1
ATOM 676 N N . ASN A 1 87 ? 49.536 30.317 24.919 1.00 10.31 79 ASN A N 1
ATOM 677 C CA . ASN A 1 87 ? 48.749 29.080 24.867 1.00 10.92 79 ASN A CA 1
ATOM 678 C C . ASN A 1 87 ? 48.601 28.604 23.429 1.00 11.51 79 ASN A C 1
ATOM 679 O O . ASN A 1 87 ? 48.202 29.389 22.563 1.00 10.85 79 ASN A O 1
ATOM 684 N N . ILE A 1 88 ? 48.940 27.307 23.162 1.00 10.32 80 ILE A N 1
ATOM 685 C CA . ILE A 1 88 ? 48.722 26.713 21.829 1.00 10.11 80 ILE A CA 1
ATOM 686 C C . ILE A 1 88 ? 48.042 25.392 22.104 1.00 12.24 80 ILE A C 1
ATOM 687 O O . ILE A 1 88 ? 48.599 24.556 22.822 1.00 12.21 80 ILE A O 1
ATOM 692 N N . GLY A 1 89 ? 46.861 25.184 21.552 1.00 11.91 81 GLY A N 1
ATOM 693 C CA . GLY A 1 89 ? 46.161 23.929 21.816 1.00 12.13 81 GLY A CA 1
ATOM 694 C C . GLY A 1 89 ? 45.411 23.397 20.627 1.00 13.89 81 GLY A C 1
ATOM 695 O O . GLY A 1 89 ? 44.947 24.175 19.796 1.00 12.39 81 GLY A O 1
ATOM 696 N N . LEU A 1 90 ? 45.279 22.057 20.567 1.00 11.10 82 LEU A N 1
ATOM 697 C CA . LEU A 1 90 ? 44.536 21.393 19.511 1.00 11.87 82 LEU A CA 1
ATOM 698 C C . LEU A 1 90 ? 43.673 20.327 20.149 1.00 15.37 82 LEU A C 1
ATOM 699 O O . LEU A 1 90 ? 44.174 19.579 21.014 1.00 14.13 82 LEU A O 1
ATOM 704 N N . LYS A 1 91 ? 42.400 20.229 19.727 1.00 12.42 83 LYS A N 1
ATOM 705 C CA . LYS A 1 91 ? 41.562 19.151 20.254 1.00 14.31 83 LYS A CA 1
ATOM 706 C 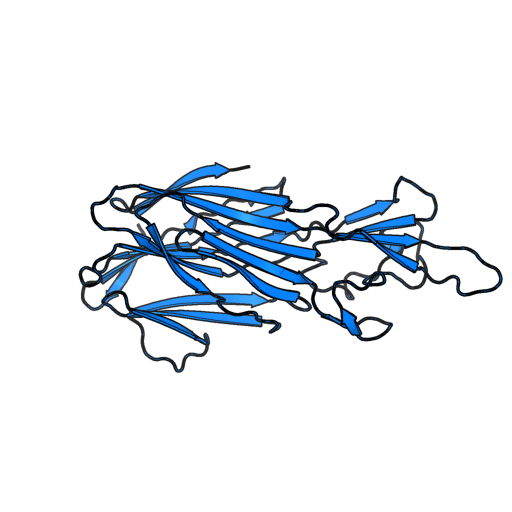C . LYS A 1 91 ? 40.548 18.718 19.250 1.00 16.70 83 LYS A C 1
ATOM 707 O O . LYS A 1 91 ? 40.166 19.513 18.400 1.00 15.31 83 LYS A O 1
ATOM 713 N N . THR A 1 92 ? 40.079 17.469 19.373 1.00 13.16 84 THR A N 1
ATOM 714 C CA . THR A 1 92 ? 39.004 16.942 18.541 1.00 14.26 84 THR A CA 1
ATOM 715 C C . THR A 1 92 ? 38.000 16.206 19.410 1.00 17.28 84 THR A C 1
ATOM 716 O O . THR A 1 92 ? 38.375 15.730 20.484 1.00 15.87 84 THR A O 1
ATOM 720 N N . ASN A 1 93 ? 36.749 16.064 18.931 1.00 17.88 85 ASN A N 1
ATOM 721 C CA . ASN A 1 93 ? 35.758 15.288 19.675 1.00 19.40 85 ASN A CA 1
ATOM 722 C C . ASN A 1 93 ? 35.421 14.030 18.876 1.00 22.67 85 ASN A C 1
ATOM 723 O O . ASN A 1 93 ? 34.489 13.316 19.235 1.00 23.05 85 ASN A O 1
ATOM 728 N N . ASP A 1 94 ? 36.163 13.748 17.794 1.00 17.47 86 ASP A N 1
ATOM 729 C CA . ASP A 1 94 ? 35.842 12.584 16.969 1.00 17.20 86 ASP A CA 1
ATOM 730 C C . ASP A 1 94 ? 36.412 11.323 17.612 1.00 18.77 86 ASP A C 1
ATOM 731 O O . ASP A 1 94 ? 37.640 11.206 17.729 1.00 16.88 86 ASP A O 1
ATOM 736 N N . PRO A 1 95 ? 35.574 10.350 18.010 1.00 17.03 87 PRO A N 1
ATOM 737 C CA . PRO A 1 95 ? 36.128 9.141 18.636 1.00 16.93 87 PRO A CA 1
ATOM 738 C C . PRO A 1 95 ? 36.992 8.327 17.663 1.00 18.28 87 PRO A C 1
ATOM 739 O O . PRO A 1 95 ? 37.797 7.504 18.116 1.00 19.43 87 PRO A O 1
ATOM 743 N N . ASN A 1 96 ? 36.868 8.596 16.335 1.00 15.16 88 ASN A N 1
ATOM 744 C CA . ASN A 1 96 ? 37.602 7.876 15.279 1.00 14.74 88 ASN A CA 1
ATOM 745 C C . ASN A 1 96 ? 38.991 8.466 15.021 1.00 15.79 88 ASN A C 1
ATOM 746 O O . ASN A 1 96 ? 39.697 7.962 14.154 1.00 15.66 88 ASN A O 1
ATOM 751 N N . VAL A 1 97 ? 39.355 9.536 15.735 1.00 13.31 89 VAL A N 1
ATOM 752 C CA . VAL A 1 97 ? 40.636 10.227 15.558 1.00 12.76 89 VAL A CA 1
ATOM 753 C C . VAL A 1 97 ? 41.484 10.051 16.803 1.00 16.10 89 VAL A C 1
ATOM 754 O O . VAL A 1 97 ? 40.968 10.175 17.922 1.00 17.32 89 VAL A O 1
ATOM 758 N N . ASP A 1 98 ? 42.799 9.778 16.609 1.00 13.17 90 ASP A N 1
ATOM 759 C CA . ASP A 1 98 ? 43.761 9.691 17.696 1.00 12.57 90 ASP A CA 1
ATOM 760 C C . ASP A 1 98 ? 44.949 10.591 17.415 1.00 14.84 90 ASP A C 1
ATOM 761 O O . ASP A 1 98 ? 45.489 10.586 16.315 1.00 16.03 90 ASP A O 1
ATOM 766 N N . LEU A 1 99 ? 45.390 11.307 18.420 1.00 11.40 91 LEU A N 1
ATOM 767 C CA . LEU A 1 99 ? 46.618 12.095 18.358 1.00 12.20 91 LEU A CA 1
ATOM 768 C C . LEU A 1 99 ? 47.744 11.081 18.499 1.00 15.80 91 LEU A C 1
ATOM 769 O O . LEU A 1 99 ? 47.782 10.305 19.466 1.00 18.85 91 LEU A O 1
ATOM 774 N N . ILE A 1 100 ? 48.634 11.035 17.503 1.00 12.65 92 ILE A N 1
ATOM 775 C CA . ILE A 1 100 ? 49.709 10.040 17.491 1.00 12.26 92 ILE A CA 1
ATOM 776 C C . ILE A 1 100 ? 51.101 10.616 17.730 1.00 15.79 92 ILE A C 1
ATOM 777 O O . ILE A 1 100 ? 51.989 9.861 18.145 1.00 16.81 92 ILE A O 1
ATOM 782 N N . ASN A 1 101 ? 51.319 11.930 17.479 1.00 11.98 93 ASN A N 1
ATOM 783 C CA . ASN A 1 101 ? 52.575 12.590 17.818 1.00 12.00 93 ASN A CA 1
ATOM 784 C C . ASN A 1 101 ? 52.392 14.079 17.891 1.00 13.06 93 ASN A C 1
ATOM 785 O O . ASN A 1 101 ? 51.379 14.597 17.415 1.00 11.88 93 ASN A O 1
ATOM 790 N N . TYR A 1 102 ? 53.348 14.778 18.501 1.00 12.01 94 TYR A N 1
ATOM 791 C CA . TYR A 1 102 ? 53.284 16.217 18.623 1.00 12.34 94 TYR A CA 1
ATOM 792 C C . TYR A 1 102 ? 54.700 16.677 18.896 1.00 13.82 94 TYR A C 1
ATOM 793 O O . TYR A 1 102 ? 55.475 15.959 19.546 1.00 15.02 94 TYR A O 1
ATOM 802 N N . LEU A 1 103 ? 55.029 17.870 18.412 1.00 10.71 95 LEU A N 1
ATOM 803 C CA . LEU A 1 103 ? 56.354 18.461 18.594 1.00 11.17 95 LEU A CA 1
ATOM 804 C C . LEU A 1 103 ? 56.186 19.924 18.924 1.00 13.29 95 LEU A C 1
ATOM 805 O O . LEU A 1 103 ? 55.421 20.624 18.249 1.00 11.77 95 LEU A O 1
ATOM 810 N N . PRO A 1 104 ? 56.960 20.450 19.881 1.00 11.17 96 PRO A N 1
ATOM 811 C CA . PRO A 1 104 ? 57.900 19.714 20.748 1.00 11.14 96 PRO A CA 1
ATOM 812 C C . PRO A 1 104 ? 57.195 18.797 21.753 1.00 14.87 96 PRO A C 1
ATOM 813 O O . PRO A 1 104 ? 56.152 19.150 22.299 1.00 15.61 96 PRO A O 1
ATOM 817 N N . LYS A 1 105 ? 57.783 17.638 22.012 1.00 12.35 97 LYS A N 1
ATOM 818 C CA . LYS A 1 105 ? 57.212 16.673 22.937 1.00 13.09 97 LYS A CA 1
ATOM 819 C C . LYS A 1 105 ? 57.650 16.933 24.374 1.00 19.41 97 LYS A C 1
ATOM 820 O O . LYS A 1 105 ? 56.848 16.753 25.287 1.00 21.17 97 LYS A O 1
ATOM 826 N N . ASN A 1 106 ? 58.928 17.294 24.570 1.00 16.42 98 ASN A N 1
ATOM 827 C CA . ASN A 1 106 ? 59.526 17.448 25.892 1.00 16.91 98 ASN A CA 1
ATOM 828 C C . ASN A 1 106 ? 59.716 18.890 26.249 1.00 18.32 98 ASN A C 1
ATOM 829 O O . ASN A 1 106 ? 59.902 19.741 25.369 1.00 18.05 98 ASN A O 1
ATOM 834 N N . LYS A 1 107 ? 59.743 19.167 27.565 1.00 15.39 99 LYS A N 1
ATOM 835 C CA . LYS A 1 107 ? 60.008 20.489 28.080 1.00 14.54 99 LYS A CA 1
ATOM 836 C C . LYS A 1 107 ? 61.334 20.993 27.469 1.00 18.04 99 LYS A C 1
ATOM 837 O O . LYS A 1 107 ? 62.326 20.251 27.413 1.00 17.33 99 LYS A O 1
ATOM 843 N N . ILE A 1 108 ? 61.323 22.221 26.955 1.00 14.59 100 ILE A N 1
ATOM 844 C CA . ILE A 1 108 ? 62.494 22.758 26.272 1.00 13.95 100 ILE A CA 1
ATOM 845 C C . ILE A 1 108 ? 62.649 24.250 26.519 1.00 17.03 100 ILE A C 1
ATOM 846 O O . ILE A 1 108 ? 61.700 24.996 26.316 1.00 15.36 100 ILE A O 1
ATOM 851 N N . ASP A 1 109 ? 63.844 24.677 26.983 1.00 16.89 101 ASP A N 1
ATOM 852 C CA . ASP A 1 109 ? 64.122 26.089 27.262 1.00 17.65 101 ASP A CA 1
ATOM 853 C C . ASP A 1 109 ? 65.124 26.746 26.292 1.00 20.32 101 ASP A C 1
ATOM 854 O O . ASP A 1 109 ? 65.547 27.896 26.504 1.00 20.41 101 ASP A O 1
ATOM 859 N N . SER A 1 110 ? 65.509 26.019 25.234 1.00 18.17 102 SER A N 1
ATOM 860 C CA . SER A 1 110 ? 66.413 26.510 24.185 1.00 19.00 102 SER A CA 1
ATOM 861 C C . SER A 1 110 ? 65.841 27.809 23.626 1.00 19.77 102 SER A C 1
ATOM 862 O O . SER A 1 110 ? 64.634 27.891 23.407 1.00 17.99 102 SER A O 1
ATOM 865 N N . VAL A 1 111 ? 66.680 28.830 23.393 1.00 16.49 103 VAL A N 1
ATOM 866 C CA . VAL A 1 111 ? 66.195 30.098 22.808 1.00 15.68 103 VAL A CA 1
ATOM 867 C C . VAL A 1 111 ? 65.493 29.801 21.474 1.00 18.69 103 VAL A C 1
ATOM 868 O O . VAL A 1 111 ? 64.444 30.389 21.195 1.00 16.79 103 VAL A O 1
ATOM 872 N N . ASN A 1 112 ? 66.074 28.909 20.664 1.00 16.94 104 ASN A N 1
ATOM 873 C CA . ASN A 1 112 ? 65.447 28.504 19.417 1.00 17.27 104 ASN A CA 1
ATOM 874 C C . ASN A 1 112 ? 65.084 27.033 19.515 1.00 18.95 104 ASN A C 1
ATOM 875 O O . ASN A 1 112 ? 65.914 26.197 19.868 1.00 19.33 104 ASN A O 1
ATOM 880 N N . VAL A 1 113 ? 63.826 26.724 19.197 1.00 14.70 105 VAL A N 1
ATOM 881 C CA . VAL A 1 113 ? 63.276 25.379 19.167 1.00 14.21 105 VAL A CA 1
ATOM 882 C C . VAL A 1 113 ? 63.183 25.026 17.676 1.00 17.57 105 VAL A C 1
ATOM 883 O O . VAL A 1 113 ? 62.490 25.720 16.934 1.00 17.51 105 VAL A O 1
ATOM 887 N N . SER A 1 114 ? 63.895 23.975 17.235 1.00 14.55 106 SER A N 1
ATOM 888 C CA . SER A 1 114 ? 63.902 23.586 15.821 1.00 13.39 106 SER A CA 1
ATOM 889 C C . SER A 1 114 ? 63.884 22.081 15.768 1.00 16.87 106 SER A C 1
ATOM 890 O O . SER A 1 114 ? 64.815 21.433 16.275 1.00 17.94 106 SER A O 1
ATOM 893 N N . GLN A 1 115 ? 62.790 21.506 15.252 1.00 13.40 107 GLN A N 1
ATOM 894 C CA . GLN A 1 115 ? 62.641 20.058 15.259 1.00 13.06 107 GLN A CA 1
ATOM 895 C C . GLN A 1 115 ? 62.001 19.579 13.980 1.00 14.55 107 GLN A C 1
ATOM 896 O O . GLN A 1 115 ? 61.293 20.340 13.331 1.00 13.91 107 GLN A O 1
ATOM 902 N N . THR A 1 116 ? 62.198 18.306 13.646 1.00 12.36 108 THR A N 1
ATOM 903 C CA . THR A 1 116 ? 61.631 17.748 12.429 1.00 11.79 108 THR A CA 1
ATOM 904 C C . THR A 1 116 ? 60.847 16.501 12.706 1.00 13.98 108 THR A C 1
ATOM 905 O O . THR A 1 116 ? 61.307 15.640 13.442 1.00 13.12 108 THR A O 1
ATOM 909 N N . LEU A 1 117 ? 59.670 16.388 12.070 1.00 12.28 109 LEU A N 1
ATOM 910 C CA . LEU A 1 117 ? 58.857 15.176 12.063 1.00 11.27 109 LEU A CA 1
ATOM 911 C C . LEU A 1 117 ? 59.071 14.528 10.695 1.00 14.18 109 LEU A C 1
ATOM 912 O O . LEU A 1 117 ? 58.793 15.150 9.654 1.00 13.49 109 LEU A O 1
ATOM 917 N N . GLY A 1 118 ? 59.610 13.319 10.687 1.00 12.63 110 GLY A N 1
ATOM 918 C CA . GLY A 1 118 ? 59.838 12.609 9.437 1.00 12.36 110 GLY A CA 1
ATOM 919 C C . GLY A 1 118 ? 58.849 11.470 9.293 1.00 15.99 110 GLY A C 1
ATOM 920 O O . GLY A 1 118 ? 58.472 10.835 10.286 1.00 16.75 110 GLY A O 1
ATOM 921 N N . TYR A 1 119 ? 58.410 11.216 8.055 1.00 12.70 111 TYR A N 1
ATOM 922 C CA . TYR A 1 119 ? 57.458 10.137 7.791 1.00 12.68 111 TYR A CA 1
ATOM 923 C C . TYR A 1 119 ? 58.069 9.140 6.840 1.00 13.61 111 TYR A C 1
ATOM 924 O O . TYR A 1 119 ? 58.604 9.548 5.804 1.00 14.15 111 TYR A O 1
ATOM 933 N N . ASN A 1 120 ? 57.916 7.832 7.126 1.00 11.54 112 ASN A N 1
ATOM 934 C CA . ASN A 1 120 ? 58.305 6.779 6.190 1.00 11.38 112 ASN A CA 1
ATOM 935 C C . ASN A 1 120 ? 57.070 5.927 5.939 1.00 16.18 112 ASN A C 1
ATOM 936 O O . ASN A 1 120 ? 56.285 5.698 6.861 1.00 15.03 112 ASN A O 1
ATOM 941 N N . ILE A 1 121 ? 56.899 5.473 4.700 1.00 14.82 113 ILE A N 1
ATOM 942 C CA . ILE A 1 121 ? 55.767 4.618 4.271 1.00 16.76 113 ILE A CA 1
ATOM 943 C C . ILE A 1 121 ? 55.393 3.568 5.316 1.00 19.83 113 ILE A C 1
ATOM 944 O O . ILE A 1 121 ? 56.281 2.925 5.893 1.00 19.86 113 ILE A O 1
ATOM 949 N N . GLY A 1 122 ? 54.088 3.402 5.539 1.00 18.25 114 GLY A N 1
ATOM 950 C CA . GLY A 1 122 ? 53.589 2.415 6.489 1.00 18.98 114 GLY A CA 1
ATOM 951 C C . GLY A 1 122 ? 53.231 2.984 7.844 1.00 22.21 114 GLY A C 1
ATOM 952 O O . GLY A 1 122 ? 53.077 2.225 8.798 1.00 23.02 114 GLY A O 1
ATOM 953 N N . GLY A 1 123 ? 53.110 4.299 7.950 1.00 16.94 115 GLY A N 1
ATOM 954 C CA . GLY A 1 123 ? 52.741 4.925 9.213 1.00 17.00 115 GLY A CA 1
ATOM 955 C C . GLY A 1 123 ? 53.876 5.076 10.203 1.00 18.60 115 GLY A C 1
ATOM 956 O O . GLY A 1 123 ? 53.632 5.211 11.402 1.00 18.80 115 GLY A O 1
ATOM 957 N N . ASN A 1 124 ? 55.105 5.207 9.695 1.00 15.11 116 ASN A N 1
ATOM 958 C CA . ASN A 1 124 ? 56.288 5.349 10.541 1.00 14.51 116 ASN A CA 1
ATOM 959 C C . ASN A 1 124 ? 56.707 6.785 10.707 1.00 16.31 116 ASN A C 1
ATOM 960 O O . ASN A 1 124 ? 57.005 7.466 9.728 1.00 15.88 116 ASN A O 1
ATOM 965 N N . PHE A 1 125 ? 56.718 7.264 11.950 1.00 14.95 117 PHE A N 1
ATOM 966 C CA . PHE A 1 125 ? 57.069 8.649 12.254 1.00 13.51 117 PHE A CA 1
ATOM 967 C C . PHE A 1 125 ? 58.305 8.725 13.110 1.00 16.78 117 PHE A C 1
ATOM 968 O O . PHE A 1 125 ? 58.505 7.895 14.002 1.00 19.62 117 PHE A O 1
ATOM 976 N N . ASN A 1 126 ? 59.121 9.756 12.863 1.00 14.31 118 ASN A N 1
ATOM 977 C CA . ASN A 1 126 ? 60.351 9.988 13.580 1.00 13.84 118 ASN A CA 1
ATOM 978 C C . ASN A 1 126 ? 60.415 11.436 14.009 1.00 15.65 118 ASN A C 1
ATOM 979 O O . ASN A 1 126 ? 60.163 12.317 13.193 1.00 16.45 118 ASN A O 1
ATOM 984 N N . SER A 1 127 ? 60.784 11.702 15.272 1.00 14.68 119 SER A N 1
ATOM 985 C CA . SER A 1 127 ? 60.947 13.061 15.768 1.00 15.59 119 SER A CA 1
ATOM 986 C C . SER A 1 127 ? 62.437 13.249 16.045 1.00 17.52 119 SER A C 1
ATOM 987 O O . SER A 1 127 ? 63.056 12.405 16.696 1.00 19.05 119 SER A O 1
ATOM 990 N N . GLY A 1 128 ? 63.017 14.332 15.529 1.00 14.34 120 GLY A N 1
ATOM 991 C CA . GLY A 1 128 ? 64.438 14.556 15.723 1.00 14.42 120 GLY A CA 1
ATOM 992 C C . GLY A 1 128 ? 64.894 15.950 15.361 1.00 17.66 120 GLY A C 1
ATOM 993 O O . GLY A 1 128 ? 64.089 16.821 15.010 1.00 16.41 120 GLY A O 1
ATOM 994 N N . PRO A 1 129 ? 66.201 16.190 15.464 1.00 16.63 121 PRO A N 1
ATOM 995 C CA . PRO A 1 129 ? 66.727 17.529 15.145 1.00 16.84 121 PRO A CA 1
ATOM 996 C C . PRO A 1 129 ? 66.475 17.911 13.698 1.00 18.95 121 PRO A C 1
ATOM 997 O O . PRO A 1 129 ? 66.469 17.059 12.806 1.00 18.35 121 PRO A O 1
ATOM 1001 N N . SER A 1 130 ? 66.234 19.192 13.474 1.00 16.45 122 SER A N 1
ATOM 1002 C CA . SER A 1 130 ? 66.038 19.712 12.131 1.00 16.30 122 SER A CA 1
ATOM 1003 C C . SER A 1 130 ? 67.321 19.609 11.314 1.00 19.79 122 SER A C 1
ATOM 1004 O O . SER A 1 130 ? 67.245 19.555 10.096 1.00 19.53 122 SER A O 1
ATOM 1007 N N . THR A 1 131 ? 68.489 19.536 11.990 1.00 16.94 123 THR A N 1
ATOM 1008 C CA . THR A 1 131 ? 69.800 19.391 11.334 1.00 18.00 123 THR A CA 1
ATOM 1009 C C . THR A 1 131 ? 70.019 17.958 10.784 1.00 23.76 123 THR A C 1
ATOM 1010 O O . THR A 1 131 ? 70.996 17.710 10.080 1.00 27.46 123 THR A O 1
ATOM 1014 N N . GLY A 1 132 ? 69.105 17.048 11.092 1.00 20.58 124 GLY A N 1
ATOM 1015 C CA . GLY A 1 132 ? 69.140 15.674 10.596 1.00 20.53 124 GLY A CA 1
ATOM 1016 C C . GLY A 1 132 ? 69.930 14.694 11.438 1.00 22.06 124 GLY A C 1
ATOM 1017 O O . GLY A 1 132 ? 70.095 14.885 12.649 1.00 21.47 124 GLY A O 1
ATOM 1018 N N . GLY A 1 133 ? 70.416 13.654 10.778 1.00 18.34 125 GLY A N 1
ATOM 1019 C CA . GLY A 1 133 ? 71.145 12.580 11.429 1.00 18.32 125 GLY A CA 1
ATOM 1020 C C . GLY A 1 133 ? 70.256 11.424 11.864 1.00 19.97 125 GLY A C 1
ATOM 1021 O O . GLY A 1 133 ? 70.755 10.470 12.484 1.00 20.83 125 GLY A O 1
ATOM 1022 N N . ASN A 1 134 ? 68.935 11.490 11.550 1.00 17.22 126 ASN A N 1
ATOM 1023 C CA . ASN A 1 134 ? 68.012 10.417 11.923 1.00 16.35 126 ASN A CA 1
ATOM 1024 C C . ASN A 1 134 ? 67.638 9.503 10.767 1.00 18.36 126 ASN A C 1
ATOM 1025 O O . ASN A 1 134 ? 66.927 8.518 10.967 1.00 19.29 126 ASN A O 1
ATOM 1030 N N . GLY A 1 135 ? 68.057 9.850 9.563 1.00 14.91 127 GLY A N 1
ATOM 1031 C CA . GLY A 1 135 ? 67.717 9.059 8.390 1.00 13.50 127 GLY A CA 1
ATOM 1032 C C . GLY A 1 135 ? 66.979 9.816 7.318 1.00 15.00 127 GLY A C 1
ATOM 1033 O O . GLY A 1 135 ? 66.754 11.034 7.412 1.00 17.01 127 GLY A O 1
ATOM 1034 N N . SER A 1 136 ? 66.623 9.060 6.289 1.00 13.81 128 SER A N 1
ATOM 1035 C CA . SER A 1 136 ? 65.905 9.537 5.113 1.00 14.28 128 SER A CA 1
ATOM 1036 C C . SER A 1 136 ? 64.414 9.301 5.271 1.00 14.74 128 SER A C 1
ATOM 1037 O O . SER A 1 136 ? 63.995 8.186 5.595 1.00 15.92 128 SER A O 1
ATOM 1040 N N . PHE A 1 137 ? 63.623 10.324 4.925 1.00 13.51 129 PHE A N 1
ATOM 1041 C CA . PHE A 1 137 ? 62.167 10.227 5.033 1.00 12.94 129 PHE A CA 1
ATOM 1042 C C . PHE A 1 137 ? 61.487 10.333 3.659 1.00 16.91 129 PHE A C 1
ATOM 1043 O O . PHE A 1 137 ? 62.030 10.942 2.733 1.00 18.14 129 PHE A O 1
ATOM 1051 N N . ASN A 1 138 ? 60.268 9.780 3.546 1.00 13.51 130 ASN A N 1
ATOM 1052 C CA . ASN A 1 138 ? 59.465 10.002 2.352 1.00 13.75 130 ASN A CA 1
ATOM 1053 C C . ASN A 1 138 ? 58.916 11.451 2.389 1.00 15.53 130 ASN A C 1
ATOM 1054 O O . ASN A 1 138 ? 58.742 12.060 1.339 1.00 16.61 130 ASN A O 1
ATOM 1059 N N . TYR A 1 139 ? 58.653 12.002 3.594 1.00 12.76 131 TYR A N 1
ATOM 1060 C CA . TYR A 1 139 ? 58.122 13.351 3.753 1.00 13.39 131 TYR A CA 1
ATOM 1061 C C . TYR A 1 139 ? 58.534 13.857 5.101 1.00 15.31 131 TYR A C 1
ATOM 1062 O O . TYR A 1 139 ? 58.672 13.055 6.024 1.00 13.72 131 TYR A O 1
ATOM 1071 N N . SER A 1 140 ? 58.709 15.164 5.238 1.00 12.79 132 SER A N 1
ATOM 1072 C CA . SER A 1 140 ? 59.034 15.710 6.544 1.00 12.01 132 SER A CA 1
ATOM 1073 C C . SER A 1 140 ? 58.467 17.093 6.705 1.00 14.63 132 SER A C 1
ATOM 1074 O O . SER A 1 140 ? 58.210 17.783 5.715 1.00 14.63 132 SER A O 1
ATOM 1077 N N . LYS A 1 141 ? 58.292 17.500 7.961 1.00 13.61 133 LYS A N 1
ATOM 1078 C CA . LYS A 1 141 ? 57.836 18.844 8.342 1.00 13.61 133 LYS A CA 1
ATOM 1079 C C . LYS A 1 141 ? 58.725 19.306 9.460 1.00 15.42 133 LYS A C 1
ATOM 1080 O O . LYS A 1 141 ? 59.090 18.497 10.330 1.00 15.20 133 LYS A O 1
ATOM 1086 N N . THR A 1 142 ? 59.059 20.601 9.459 1.00 13.32 134 THR A N 1
ATOM 1087 C CA . THR A 1 142 ? 59.961 21.165 10.445 1.00 12.86 134 THR A CA 1
ATOM 1088 C C . THR A 1 142 ? 59.310 22.308 11.155 1.00 16.50 134 THR A C 1
ATOM 1089 O O . THR A 1 142 ? 58.623 23.112 10.525 1.00 18.91 134 THR A O 1
ATOM 1093 N N . ILE A 1 143 ? 59.566 22.426 12.454 1.00 13.19 135 ILE A N 1
ATOM 1094 C CA . ILE A 1 143 ? 59.110 23.583 13.210 1.00 12.74 135 ILE A CA 1
ATOM 1095 C C . ILE A 1 143 ? 60.343 24.400 13.617 1.00 13.31 135 ILE A C 1
ATOM 1096 O O . ILE A 1 143 ? 61.443 23.868 13.760 1.00 13.52 135 ILE A O 1
ATOM 1101 N N . SER A 1 144 ? 60.154 25.722 13.789 1.00 12.73 136 SER A N 1
ATOM 1102 C CA . SER A 1 144 ? 61.213 26.598 14.255 1.00 11.90 136 SER A CA 1
ATOM 1103 C C . SER A 1 144 ? 60.603 27.814 14.896 1.00 14.66 136 SER A C 1
ATOM 1104 O O . SER A 1 144 ? 59.842 28.548 14.243 1.00 13.71 136 SER A O 1
ATOM 1107 N N . TYR A 1 145 ? 60.950 28.050 16.165 1.00 12.97 137 TYR A N 1
ATOM 1108 C CA . TYR A 1 145 ? 60.489 29.277 16.822 1.00 12.07 137 TYR A CA 1
ATOM 1109 C C . TYR A 1 145 ? 61.458 29.751 17.862 1.00 15.31 137 TYR A C 1
ATOM 1110 O O . TYR A 1 145 ? 62.176 28.936 18.438 1.00 14.39 137 TYR A O 1
ATOM 1119 N N . ASN A 1 146 ? 61.488 31.073 18.096 1.00 13.24 138 ASN A N 1
ATOM 1120 C CA . ASN A 1 146 ? 62.292 31.642 19.159 1.00 13.56 138 ASN A CA 1
ATOM 1121 C C . ASN A 1 146 ? 61.436 31.886 20.382 1.00 15.79 138 ASN A C 1
ATOM 1122 O O . ASN A 1 146 ? 60.242 32.193 20.278 1.00 15.03 138 ASN A O 1
ATOM 1127 N N . GLN A 1 147 ? 62.054 31.734 21.562 1.00 13.95 139 GLN A N 1
ATOM 1128 C CA . GLN A 1 147 ? 61.349 31.908 22.830 1.00 12.68 139 GLN A CA 1
ATOM 1129 C C . GLN A 1 147 ? 62.293 32.416 23.897 1.00 15.43 139 GLN A C 1
ATOM 1130 O O . GLN A 1 147 ? 62.288 31.942 25.038 1.00 14.57 139 GLN A O 1
ATOM 1136 N N . GLN A 1 148 ? 63.057 33.435 23.539 1.00 13.64 140 GLN A N 1
ATOM 1137 C CA . GLN A 1 148 ? 64.002 34.023 24.476 1.00 14.65 140 GLN A CA 1
ATOM 1138 C C . GLN A 1 148 ? 63.339 34.369 25.818 1.00 15.55 140 GLN A C 1
ATOM 1139 O O . GLN A 1 148 ? 62.292 35.030 25.837 1.00 14.06 140 GLN A O 1
ATOM 1145 N N . ASN A 1 149 ? 63.943 33.858 26.932 1.00 14.01 141 ASN A N 1
ATOM 1146 C CA . ASN A 1 149 ? 63.533 34.036 28.331 1.00 13.52 141 ASN A CA 1
ATOM 1147 C C . ASN A 1 149 ? 62.334 33.201 28.703 1.00 15.51 141 ASN A C 1
ATOM 1148 O O . ASN A 1 149 ? 61.916 33.268 29.849 1.00 15.43 141 ASN A O 1
ATOM 1153 N N . TYR A 1 150 ? 61.791 32.419 27.756 1.00 12.81 142 TYR A N 1
ATOM 1154 C CA . TYR A 1 150 ? 60.604 31.589 27.995 1.00 11.93 142 TYR A CA 1
ATOM 1155 C C . TYR A 1 150 ? 60.951 30.104 27.926 1.00 15.72 142 TYR A C 1
ATOM 1156 O O . TYR A 1 150 ? 62.039 29.719 27.489 1.00 16.98 142 TYR A O 1
ATOM 1165 N N . ILE A 1 151 ? 60.006 29.271 28.344 1.00 13.21 143 ILE A N 1
ATOM 1166 C CA . ILE A 1 151 ? 60.200 27.824 28.315 1.00 12.67 143 ILE A CA 1
ATOM 1167 C C . ILE A 1 151 ? 58.921 27.182 27.786 1.00 14.85 143 ILE A C 1
ATOM 1168 O O . ILE A 1 151 ? 57.809 27.612 28.139 1.00 14.95 143 ILE A O 1
ATOM 1173 N N . SER A 1 152 ? 59.077 26.158 26.955 1.00 12.62 144 SER A N 1
ATOM 1174 C CA . SER A 1 152 ? 57.942 25.450 26.386 1.00 12.09 144 SER A CA 1
ATOM 1175 C C . SER A 1 152 ? 57.710 24.130 27.057 1.00 16.04 144 SER A C 1
ATOM 1176 O O . SER A 1 152 ? 58.651 23.371 27.309 1.00 15.30 144 SER A O 1
ATOM 1179 N N . GLU A 1 153 ? 56.454 23.832 27.350 1.00 16.47 145 GLU A N 1
ATOM 1180 C CA . GLU A 1 153 ? 56.117 22.512 27.885 1.00 17.08 145 GLU A CA 1
ATOM 1181 C C . GLU A 1 153 ? 54.739 22.083 27.453 1.00 17.37 145 GLU A C 1
ATOM 1182 O O . GLU A 1 153 ? 53.905 22.938 27.204 1.00 15.95 145 GLU A O 1
ATOM 1188 N N . VAL A 1 154 ? 54.489 20.772 27.374 1.00 14.94 146 VAL A N 1
ATOM 1189 C CA . VAL A 1 154 ? 53.168 20.263 27.083 1.00 14.64 146 VAL A CA 1
ATOM 1190 C C . VAL A 1 154 ? 52.448 20.263 28.438 1.00 17.46 146 VAL A C 1
ATOM 1191 O O . VAL A 1 154 ? 52.894 19.600 29.380 1.00 18.57 146 VAL A O 1
ATOM 1195 N N . GLU A 1 155 ? 51.362 21.038 28.552 1.00 14.31 147 GLU A N 1
ATOM 1196 C CA . GLU A 1 155 ? 50.591 21.103 29.795 1.00 14.86 147 GLU A CA 1
ATOM 1197 C C . GLU A 1 155 ? 49.696 19.908 29.946 1.00 18.16 147 GLU A C 1
ATOM 1198 O O . GLU A 1 155 ? 49.433 19.481 31.063 1.00 17.33 147 GLU A O 1
ATOM 1204 N N . HIS A 1 156 ? 49.212 19.357 28.828 1.00 15.62 148 HIS A N 1
ATOM 1205 C CA . HIS A 1 156 ? 48.421 18.141 28.842 1.00 18.60 148 HIS A CA 1
ATOM 1206 C C . HIS A 1 156 ? 48.319 17.566 27.476 1.00 18.98 148 HIS A C 1
ATOM 1207 O O . HIS A 1 156 ? 48.414 18.283 26.486 1.00 16.05 148 HIS A O 1
ATOM 1214 N N . GLN A 1 157 ? 48.196 16.252 27.425 1.00 18.06 149 GLN A N 1
ATOM 1215 C CA . GLN A 1 157 ? 48.031 15.549 26.163 1.00 17.52 149 GLN A CA 1
ATOM 1216 C C . GLN A 1 157 ? 47.297 14.256 26.398 1.00 21.88 149 GLN A C 1
ATOM 1217 O O . GLN A 1 157 ? 47.485 13.603 27.438 1.00 23.12 149 GLN A O 1
ATOM 1223 N N . ASN A 1 158 ? 46.468 13.861 25.431 1.00 17.64 150 ASN A N 1
ATOM 1224 C CA . ASN A 1 158 ? 45.789 12.562 25.493 1.00 17.57 150 ASN A CA 1
ATOM 1225 C C . ASN A 1 158 ? 45.476 12.197 24.043 1.00 15.91 150 ASN A C 1
ATOM 1226 O O . ASN A 1 158 ? 45.991 12.854 23.132 1.00 15.68 150 ASN A O 1
ATOM 1231 N N . SER A 1 159 ? 44.663 11.159 23.814 1.00 15.95 151 SER A N 1
ATOM 1232 C CA . SER A 1 159 ? 44.391 10.747 22.451 1.00 14.82 151 SER A CA 1
ATOM 1233 C C . SER A 1 159 ? 43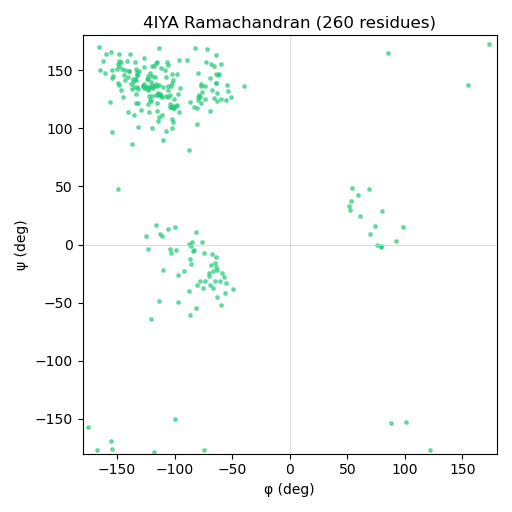.586 11.714 21.627 1.00 14.92 151 SER A C 1
ATOM 1234 O O . SER A 1 159 ? 43.439 11.466 20.428 1.00 15.90 151 SER A O 1
ATOM 1237 N N . LYS A 1 160 ? 43.038 12.779 22.243 1.00 12.94 152 LYS A N 1
ATOM 1238 C CA . LYS A 1 160 ? 42.180 13.699 21.527 1.00 13.43 152 LYS A CA 1
ATOM 1239 C C . LYS A 1 160 ? 42.659 15.131 21.578 1.00 15.93 152 LYS A C 1
ATOM 1240 O O . LYS A 1 160 ? 41.994 15.989 21.027 1.00 15.71 152 LYS A O 1
ATOM 1246 N N . SER A 1 161 ? 43.735 15.419 22.302 1.00 14.19 153 SER A N 1
ATOM 1247 C CA . SER A 1 161 ? 44.145 16.812 22.489 1.00 13.34 153 SER A CA 1
ATOM 1248 C C . SER A 1 161 ? 45.567 16.947 22.944 1.00 14.90 153 SER A C 1
ATOM 1249 O O . SER A 1 161 ? 46.125 16.030 23.529 1.00 14.58 153 SER A O 1
ATOM 1252 N N . VAL A 1 162 ? 46.145 18.120 22.700 1.00 12.12 154 VAL A N 1
ATOM 1253 C CA . VAL A 1 162 ? 47.470 18.511 23.161 1.00 11.91 154 VAL A CA 1
ATOM 1254 C C . VAL A 1 162 ? 47.431 20.006 23.383 1.00 14.19 154 VAL A C 1
ATOM 1255 O O . VAL A 1 162 ? 46.869 20.751 22.573 1.00 13.31 154 VAL A O 1
ATOM 1259 N N . GLN A 1 163 ? 48.028 20.442 24.488 1.00 12.62 155 GLN A N 1
ATOM 1260 C CA . GLN A 1 163 ? 48.122 21.846 24.835 1.00 12.83 155 GLN A CA 1
ATOM 1261 C C . GLN A 1 163 ? 49.538 22.137 25.265 1.00 14.51 155 GLN A C 1
ATOM 1262 O O . GLN A 1 163 ? 50.061 21.446 26.165 1.00 14.36 155 GLN A O 1
ATOM 1268 N N . TRP A 1 164 ? 50.138 23.181 24.676 1.00 11.68 156 TRP A N 1
ATOM 1269 C CA . TRP A 1 164 ? 51.437 23.686 25.093 1.00 12.48 156 TRP A CA 1
ATOM 1270 C C . TRP A 1 164 ? 51.273 25.016 25.802 1.00 14.40 156 TRP A C 1
ATOM 1271 O O . TRP A 1 164 ? 50.371 25.811 25.474 1.00 12.28 156 TRP A O 1
ATOM 1282 N N . GLY A 1 165 ? 52.196 25.276 26.726 1.00 11.83 157 GLY A N 1
ATOM 1283 C CA . GLY A 1 165 ? 52.324 26.578 27.354 1.00 11.35 157 GLY A CA 1
ATOM 1284 C C . GLY A 1 165 ? 53.756 27.033 27.142 1.00 13.79 157 GLY A C 1
ATOM 1285 O O . GLY A 1 165 ? 54.696 26.248 27.308 1.00 15.23 157 GLY A O 1
ATOM 1286 N N . ILE A 1 166 ? 53.938 28.286 26.752 1.00 10.66 158 ILE A N 1
ATOM 1287 C CA . ILE A 1 166 ? 55.261 28.872 26.489 1.00 9.79 158 ILE A CA 1
ATOM 1288 C C . ILE A 1 166 ? 55.313 29.997 27.478 1.00 14.23 158 ILE A C 1
ATOM 1289 O O . ILE A 1 166 ? 54.603 31.005 27.319 1.00 12.91 158 ILE A O 1
ATOM 1294 N N . LYS A 1 167 ? 56.013 29.753 28.594 1.00 13.45 159 LYS A N 1
ATOM 1295 C CA . LYS A 1 167 ? 55.919 30.663 29.727 1.00 13.67 159 LYS A CA 1
ATOM 1296 C C . LYS A 1 167 ? 57.171 31.370 30.151 1.00 14.88 159 LYS A C 1
ATOM 1297 O O . LYS A 1 167 ? 58.266 30.856 29.932 1.00 13.49 159 LYS A O 1
ATOM 1303 N N . ALA A 1 168 ? 57.005 32.546 30.776 1.00 11.89 160 ALA A N 1
ATOM 1304 C CA . ALA A 1 168 ? 58.107 33.354 31.280 1.00 13.12 160 ALA A CA 1
ATOM 1305 C C . ALA A 1 168 ? 58.960 32.516 32.232 1.00 17.34 160 ALA A C 1
ATOM 1306 O O . ALA A 1 168 ? 58.439 31.896 33.175 1.00 16.53 160 ALA A O 1
ATOM 1308 N N . ASN A 1 169 ? 60.275 32.432 31.945 1.00 14.09 161 ASN A N 1
ATOM 1309 C CA . ASN A 1 169 ? 61.111 31.506 32.686 1.00 14.42 161 ASN A CA 1
ATOM 1310 C C . ASN A 1 169 ? 62.273 32.151 33.434 1.00 19.02 161 ASN A C 1
ATOM 1311 O O . ASN A 1 169 ? 62.356 32.036 34.658 1.00 20.31 161 ASN A O 1
ATOM 1316 N N . SER A 1 170 ? 63.208 32.739 32.695 1.00 16.17 162 SER A N 1
ATOM 1317 C CA . SER A 1 170 ? 64.427 33.286 33.316 1.00 16.68 162 SER A CA 1
ATOM 1318 C C . SER A 1 170 ? 64.903 34.520 32.584 1.00 20.12 162 SER A C 1
ATOM 1319 O O . SER A 1 170 ? 64.978 34.523 31.352 1.00 19.10 162 SER A O 1
ATOM 1322 N N . PHE A 1 171 ? 65.224 35.580 33.344 1.00 18.19 163 PHE A N 1
ATOM 1323 C CA . PHE A 1 171 ? 65.552 36.889 32.776 1.00 17.47 163 PHE A CA 1
ATOM 1324 C C . PHE A 1 171 ? 66.799 37.455 33.399 1.00 24.40 163 PHE A C 1
ATOM 1325 O O . PHE A 1 171 ? 67.020 37.251 34.583 1.00 22.55 163 PHE A O 1
ATOM 1333 N N . ILE A 1 172 ? 67.561 38.234 32.622 1.00 25.10 164 ILE A N 1
ATOM 1334 C CA . ILE A 1 172 ? 68.735 38.966 33.120 1.00 26.45 164 ILE A CA 1
ATOM 1335 C C . ILE A 1 172 ? 68.256 40.402 33.288 1.00 30.39 164 ILE A C 1
ATOM 1336 O O . ILE A 1 172 ? 67.753 41.015 32.338 1.00 32.30 164 ILE A O 1
ATOM 1341 N N . THR A 1 173 ? 68.288 40.882 34.525 1.00 24.10 165 THR A N 1
ATOM 1342 C CA . THR A 1 173 ? 67.785 42.217 34.854 1.00 24.02 165 THR A CA 1
ATOM 1343 C C . THR A 1 173 ? 68.924 43.074 35.398 1.00 27.46 165 THR A C 1
ATOM 1344 O O . THR A 1 173 ? 70.053 42.592 35.532 1.00 26.65 165 THR A O 1
ATOM 1348 N N . SER A 1 174 ? 68.611 44.329 35.772 1.00 26.46 166 SER A N 1
ATOM 1349 C CA . SER A 1 174 ? 69.592 45.250 36.350 1.00 27.35 166 SER A CA 1
ATOM 1350 C C . SER A 1 174 ? 70.018 44.751 37.751 1.00 32.94 166 SER A C 1
ATOM 1351 O O . SER A 1 174 ? 71.055 45.167 38.268 1.00 32.06 166 SER A O 1
ATOM 1354 N N . LEU A 1 175 ? 69.206 43.848 38.354 1.00 29.40 167 LEU A N 1
ATOM 1355 C CA . LEU A 1 175 ? 69.443 43.273 39.684 1.00 30.97 167 LEU A CA 1
ATOM 1356 C C . LEU A 1 175 ? 69.921 41.815 39.632 1.00 33.82 167 LEU A C 1
ATOM 1357 O O . LEU A 1 175 ? 69.965 41.142 40.666 1.00 35.78 167 LEU A O 1
ATOM 1362 N N . GLY A 1 176 ? 70.310 41.363 38.443 1.00 27.47 168 GLY A N 1
ATOM 1363 C CA . GLY A 1 176 ? 70.805 40.014 38.205 1.00 26.46 168 GLY A CA 1
ATOM 1364 C C . GLY A 1 176 ? 69.736 39.127 37.601 1.00 28.75 168 GLY A C 1
ATOM 1365 O O . GLY A 1 176 ? 68.799 39.627 36.971 1.00 27.57 168 GLY A O 1
ATOM 1366 N N . LYS A 1 177 ? 69.846 37.812 37.842 1.00 25.98 169 LYS A N 1
ATOM 1367 C CA . LYS A 1 177 ? 68.895 36.807 37.342 1.00 25.51 169 LYS A CA 1
ATOM 1368 C C . LYS A 1 177 ? 67.583 36.867 38.116 1.00 28.52 169 LYS A C 1
ATOM 1369 O O . LYS A 1 177 ? 67.565 36.985 39.344 1.00 29.33 169 LYS A O 1
ATOM 1372 N N . MET A 1 178 ? 66.476 36.785 37.384 1.00 22.14 170 MET A N 1
ATOM 1373 C CA . MET A 1 178 ? 65.129 36.816 37.947 1.00 21.45 170 MET A CA 1
ATOM 1374 C C . MET A 1 178 ? 64.326 35.695 37.296 1.00 22.93 170 MET A C 1
ATOM 1375 O O . MET A 1 178 ? 64.455 35.465 36.097 1.00 21.96 170 MET A O 1
ATOM 1380 N N . SER A 1 179 ? 63.463 35.022 38.073 1.00 19.77 171 SER A N 1
ATOM 1381 C CA . SER A 1 179 ? 62.572 34.025 37.491 1.00 19.52 171 SER A CA 1
ATOM 1382 C C . SER A 1 179 ? 61.366 34.786 36.920 1.00 20.68 171 SER A C 1
ATOM 1383 O O . SER A 1 179 ? 61.164 35.977 37.210 1.00 20.74 171 SER A O 1
ATOM 1386 N N . GLY A 1 180 ? 60.556 34.087 36.147 1.00 18.65 172 GLY A N 1
ATOM 1387 C CA . GLY A 1 180 ? 59.331 34.654 35.606 1.00 17.54 172 GLY A CA 1
ATOM 1388 C C . GLY A 1 180 ? 58.300 35.039 36.648 1.00 22.92 172 GLY A C 1
ATOM 1389 O O . GLY A 1 180 ? 57.336 35.711 36.300 1.00 22.64 172 GLY A O 1
ATOM 1390 N N . HIS A 1 181 ? 58.479 34.635 37.918 1.00 21.80 173 HIS A N 1
ATOM 1391 C CA . HIS A 1 181 ? 57.551 34.990 39.002 1.00 22.59 173 HIS A CA 1
ATOM 1392 C C . HIS A 1 181 ? 58.016 36.169 39.867 1.00 25.23 173 HIS A C 1
ATOM 1393 O O . HIS A 1 181 ? 57.283 36.591 40.773 1.00 26.03 173 HIS A O 1
ATOM 1400 N N . ASP A 1 182 ? 59.233 36.677 39.628 1.00 20.17 174 ASP A N 1
ATOM 1401 C CA . ASP A 1 182 ? 59.780 37.732 40.477 1.00 19.71 174 ASP A CA 1
ATOM 1402 C C . ASP A 1 182 ? 58.918 38.998 40.385 1.00 20.53 174 ASP A C 1
ATOM 1403 O O . ASP A 1 182 ? 58.726 39.516 39.281 1.00 18.76 174 ASP A O 1
ATOM 1408 N N . PRO A 1 183 ? 58.406 39.517 41.528 1.00 18.98 175 PRO A N 1
ATOM 1409 C CA . PRO A 1 183 ? 57.526 40.690 41.456 1.00 17.81 175 PRO A CA 1
ATOM 1410 C C . PRO A 1 183 ? 58.180 41.946 40.898 1.00 20.14 175 PRO A C 1
ATOM 1411 O O . PRO A 1 183 ? 57.480 42.827 40.391 1.00 19.66 175 PRO A O 1
ATOM 1415 N N . ASN A 1 184 ? 59.509 42.025 40.958 1.00 17.71 176 ASN A N 1
ATOM 1416 C CA . ASN A 1 184 ? 60.215 43.197 40.453 1.00 18.08 176 ASN A CA 1
ATOM 1417 C C . ASN A 1 184 ? 60.552 43.134 38.988 1.00 18.27 176 ASN A C 1
ATOM 1418 O O . ASN A 1 184 ? 61.130 44.087 38.451 1.00 18.09 176 ASN A O 1
ATOM 1423 N N . LEU A 1 185 ? 60.173 42.055 38.327 1.00 15.72 177 LEU A N 1
ATOM 1424 C CA . LEU A 1 185 ? 60.480 41.887 36.911 1.00 15.09 177 LEU A CA 1
ATOM 1425 C C . LEU A 1 185 ? 59.879 43.002 36.065 1.00 16.21 177 LEU A C 1
ATOM 1426 O O . LEU A 1 185 ? 58.681 43.288 36.185 1.00 15.74 177 LEU A O 1
ATOM 1431 N N . PHE A 1 186 ? 60.738 43.687 35.269 1.00 14.90 178 PHE A N 1
ATOM 1432 C CA . PHE A 1 186 ? 60.404 44.784 34.322 1.00 13.34 178 PHE A CA 1
ATOM 1433 C C . PHE A 1 186 ? 60.212 46.143 34.974 1.00 14.41 178 PHE A C 1
ATOM 1434 O O . PHE A 1 186 ? 59.977 47.134 34.269 1.00 13.44 178 PHE A O 1
ATOM 1442 N N . VAL A 1 187 ? 60.312 46.211 36.305 1.00 12.90 179 VAL A N 1
ATOM 1443 C CA . VAL A 1 187 ? 60.109 47.483 37.014 1.00 12.68 179 VAL A CA 1
ATOM 1444 C C . VAL A 1 187 ? 61.339 48.334 36.869 1.00 16.57 179 VAL A C 1
ATOM 1445 O O . VAL A 1 187 ? 62.456 47.836 36.978 1.00 17.08 179 VAL A O 1
ATOM 1449 N N . GLY A 1 188 ? 61.111 49.600 36.605 1.00 15.38 180 GLY A N 1
ATOM 1450 C CA . GLY A 1 188 ? 62.192 50.566 36.444 1.00 16.15 180 GLY A CA 1
ATOM 1451 C C . GLY A 1 188 ? 62.839 50.960 37.753 1.00 20.23 180 GLY A C 1
ATOM 1452 O O . GLY A 1 188 ? 62.442 50.505 38.830 1.00 18.27 180 GLY A O 1
ATOM 1453 N N . TYR A 1 189 ? 63.779 51.885 37.676 1.00 19.42 181 TYR A N 1
ATOM 1454 C CA . TYR A 1 189 ? 64.455 52.400 38.844 1.00 19.64 181 TYR A CA 1
ATOM 1455 C C . TYR A 1 189 ? 63.636 53.553 39.407 1.00 23.35 181 TYR A C 1
ATOM 1456 O O . TYR A 1 189 ? 63.180 53.479 40.547 1.00 23.64 181 TYR A O 1
ATOM 1465 N N . LYS A 1 190 ? 63.446 54.607 38.608 1.00 20.41 182 LYS A N 1
ATOM 1466 C CA . LYS A 1 190 ? 62.662 55.770 38.983 1.00 20.08 182 LYS A CA 1
ATOM 1467 C C . LYS A 1 190 ? 61.865 56.176 37.764 1.00 22.17 182 LYS A C 1
ATOM 1468 O O . LYS A 1 190 ? 62.328 55.954 36.643 1.00 22.29 182 LYS A O 1
ATOM 1474 N N . PRO A 1 191 ? 60.669 56.749 37.945 1.00 19.16 183 PRO A N 1
ATOM 1475 C CA . PRO A 1 191 ? 59.874 57.144 36.772 1.00 18.74 183 PRO A CA 1
ATOM 1476 C C . PRO A 1 191 ? 60.538 58.224 35.939 1.00 22.82 183 PRO A C 1
ATOM 1477 O O . PRO A 1 191 ? 61.090 59.172 36.491 1.00 24.50 183 PRO A O 1
ATOM 1481 N N . TYR A 1 192 ? 60.463 58.098 34.622 1.00 19.95 184 TYR A N 1
ATOM 1482 C CA . TYR A 1 192 ? 60.977 59.171 33.768 1.00 18.92 184 TYR A CA 1
ATOM 1483 C C . TYR A 1 192 ? 59.903 60.283 33.699 1.00 21.30 184 TYR A C 1
ATOM 1484 O O . TYR A 1 192 ? 60.233 61.456 33.611 1.00 21.13 184 TYR A O 1
ATOM 1493 N N . SER A 1 193 ? 58.613 59.901 33.720 1.00 19.40 185 SER A N 1
ATOM 1494 C CA . SER A 1 193 ? 57.492 60.831 33.694 1.00 18.80 185 SER A CA 1
ATOM 1495 C C . SER A 1 193 ? 56.305 60.135 34.345 1.00 22.12 185 SER A C 1
ATOM 1496 O O . SER A 1 193 ? 56.427 58.983 34.781 1.00 21.47 185 SER A O 1
ATOM 1499 N N . GLN A 1 194 ? 55.155 60.791 34.347 1.00 18.70 186 GLN A N 1
ATOM 1500 C CA . GLN A 1 194 ? 53.952 60.171 34.892 1.00 19.42 186 GLN A CA 1
ATOM 1501 C C . GLN A 1 194 ? 53.211 59.299 33.895 1.00 21.11 186 GLN A C 1
ATOM 1502 O O . GLN A 1 194 ? 52.163 58.709 34.230 1.00 21.29 186 GLN A O 1
ATOM 1508 N N . ASN A 1 195 ? 53.758 59.171 32.664 1.00 17.67 187 ASN A N 1
ATOM 1509 C CA . ASN A 1 195 ? 53.206 58.265 31.665 1.00 16.89 187 ASN A CA 1
ATOM 1510 C C . ASN A 1 195 ? 53.360 56.857 32.283 1.00 18.46 187 ASN A C 1
ATOM 1511 O O . ASN A 1 195 ? 54.459 56.528 32.725 1.00 17.22 187 ASN A O 1
ATOM 1516 N N . PRO A 1 196 ? 52.323 55.997 32.316 1.00 15.71 188 PRO A N 1
ATOM 1517 C CA . PRO A 1 196 ? 52.503 54.672 32.940 1.00 15.35 188 PRO A CA 1
ATOM 1518 C C . PRO A 1 196 ? 53.625 53.828 32.337 1.00 16.80 188 PRO A C 1
ATOM 1519 O O . PRO A 1 196 ? 54.236 53.015 33.028 1.00 15.79 188 PRO A O 1
ATOM 1523 N N . ARG A 1 197 ? 53.919 54.037 31.059 1.00 13.30 189 ARG A N 1
ATOM 1524 C CA . ARG A 1 197 ? 54.996 53.302 30.395 1.00 12.08 189 ARG A CA 1
ATOM 1525 C C . ARG A 1 197 ? 56.328 53.598 31.093 1.00 15.39 189 ARG A C 1
ATOM 1526 O O . ARG A 1 197 ? 57.237 52.756 31.090 1.00 14.54 189 ARG A O 1
ATOM 1534 N N . ASP A 1 198 ? 56.448 54.816 31.639 1.00 15.05 190 ASP A N 1
ATOM 1535 C CA . ASP A 1 198 ? 57.705 55.325 32.174 1.00 14.21 190 ASP A CA 1
ATOM 1536 C C . ASP A 1 198 ? 58.076 54.876 33.566 1.00 16.42 190 ASP A C 1
ATOM 1537 O O . ASP A 1 198 ? 59.044 55.375 34.133 1.00 17.74 190 ASP A O 1
ATOM 1542 N N . TYR A 1 199 ? 57.333 53.886 34.091 1.00 13.58 191 TYR A N 1
ATOM 1543 C CA . TYR A 1 199 ? 57.676 53.256 35.366 1.00 13.22 191 TYR A CA 1
ATOM 1544 C C . TYR A 1 199 ? 58.303 51.868 35.103 1.00 17.26 191 TYR A C 1
ATOM 1545 O O . TYR A 1 199 ? 58.709 51.190 36.049 1.00 16.29 191 TYR A O 1
ATOM 1554 N N . PHE A 1 200 ? 58.351 51.434 33.821 1.00 13.28 192 PHE A N 1
ATOM 1555 C CA . PHE A 1 200 ? 58.836 50.115 33.423 1.00 12.06 192 PHE A CA 1
ATOM 1556 C C . PHE A 1 200 ? 60.024 50.228 32.491 1.00 13.67 192 PHE A C 1
ATOM 1557 O O . PHE A 1 200 ? 60.174 51.243 31.798 1.00 13.34 192 PHE A O 1
ATOM 1565 N N . VAL A 1 201 ? 60.895 49.202 32.480 1.00 11.85 193 VAL A N 1
ATOM 1566 C CA . VAL A 1 201 ? 62.085 49.302 31.627 1.00 11.94 193 VAL A CA 1
ATOM 1567 C C . VAL A 1 201 ? 61.737 49.471 30.130 1.00 14.88 193 VAL A C 1
ATOM 1568 O O . VAL A 1 201 ? 60.676 49.010 29.688 1.00 13.75 193 VAL A O 1
ATOM 1572 N N . PRO A 1 202 ? 62.653 50.072 29.350 1.00 14.21 194 PRO A N 1
ATOM 1573 C CA . PRO A 1 202 ? 62.415 50.246 27.903 1.00 13.92 194 PRO A CA 1
ATOM 1574 C C . PRO A 1 202 ? 62.318 48.949 27.136 1.00 16.80 194 PRO A C 1
ATOM 1575 O O . PRO A 1 202 ? 62.766 47.909 27.599 1.00 15.85 194 PRO A O 1
ATOM 1579 N N . ASP A 1 203 ? 61.767 49.025 25.917 1.00 18.66 195 ASP A N 1
ATOM 1580 C CA . ASP A 1 203 ? 61.589 47.872 25.050 1.00 18.67 195 ASP A CA 1
ATOM 1581 C C . ASP A 1 203 ? 62.884 47.084 24.778 1.00 22.87 195 ASP A C 1
ATOM 1582 O O . ASP A 1 203 ? 62.830 45.855 24.732 1.00 23.17 195 ASP A O 1
ATOM 1587 N N . ASN A 1 204 ? 64.039 47.759 24.717 1.00 23.04 196 ASN A N 1
ATOM 1588 C CA . ASN A 1 204 ? 65.298 47.023 24.521 1.00 24.64 196 ASN A CA 1
ATOM 1589 C C . ASN A 1 204 ? 65.675 46.052 25.645 1.00 26.35 196 ASN A C 1
ATOM 1590 O O . ASN A 1 204 ? 66.420 45.093 25.420 1.00 27.87 196 ASN A O 1
ATOM 1595 N N A GLU A 1 205 ? 65.125 46.296 26.833 0.50 19.20 197 GLU A N 1
ATOM 1596 N N B GLU A 1 205 ? 65.155 46.268 26.861 0.50 20.69 197 GLU A N 1
ATOM 1597 C CA A GLU A 1 205 ? 65.338 45.475 28.015 0.50 17.70 197 GLU A CA 1
ATOM 1598 C CA B GLU A 1 205 ? 65.431 45.363 27.980 0.50 19.84 197 GLU A CA 1
ATOM 1599 C C A GLU A 1 205 ? 64.229 44.455 28.230 0.50 19.94 197 GLU A C 1
ATOM 1600 C C B GLU A 1 205 ? 64.398 44.252 28.067 0.50 23.07 197 GLU A C 1
ATOM 1601 O O A GLU A 1 205 ? 64.148 43.826 29.294 0.50 18.34 197 GLU A O 1
ATOM 1602 O O B GLU A 1 205 ? 64.552 43.336 28.878 0.50 24.91 197 GLU A O 1
ATOM 1613 N N . LEU A 1 206 ? 63.343 44.333 27.239 1.00 18.43 198 LEU A N 1
ATOM 1614 C CA . LEU A 1 206 ? 62.254 43.363 27.256 1.00 17.41 198 LEU A CA 1
ATOM 1615 C C . LEU A 1 206 ? 62.522 42.326 26.189 1.00 21.37 198 LEU A C 1
ATOM 1616 O O . LEU A 1 206 ? 62.975 42.676 25.098 1.00 21.18 198 LEU A O 1
ATOM 1621 N N . PRO A 1 207 ? 62.165 41.059 26.439 1.00 20.67 199 PRO A N 1
ATOM 1622 C CA . PRO A 1 207 ? 62.346 40.064 25.370 1.00 21.95 199 PRO A CA 1
ATOM 1623 C C . PRO A 1 207 ? 61.303 40.267 24.264 1.00 21.62 199 PRO A C 1
ATOM 1624 O O . PRO A 1 207 ? 60.228 40.813 24.572 1.00 18.13 199 PRO A O 1
ATOM 1628 N N . PRO A 1 208 ? 61.570 39.790 23.008 1.00 17.62 200 PRO A N 1
ATOM 1629 C CA . PRO A 1 208 ? 60.559 39.869 21.940 1.00 16.52 200 PRO A CA 1
ATOM 1630 C C . PRO A 1 208 ? 59.180 39.341 22.352 1.00 16.25 200 PRO A C 1
ATOM 1631 O O . PRO A 1 208 ? 58.162 39.919 21.976 1.00 14.25 200 PRO A O 1
ATOM 1635 N N . LEU A 1 209 ? 59.130 38.257 23.151 1.00 12.05 201 LEU A N 1
ATOM 1636 C CA . LEU A 1 209 ? 57.836 37.699 23.599 1.00 10.77 201 LEU A CA 1
ATOM 1637 C C . LEU A 1 209 ? 57.029 38.672 24.494 1.00 13.02 201 LEU A C 1
ATOM 1638 O O . LEU A 1 209 ? 55.841 38.508 24.643 1.00 13.81 201 LEU A O 1
ATOM 1643 N N . VAL A 1 210 ? 57.686 39.664 25.069 1.00 11.65 202 VAL A N 1
ATOM 1644 C CA . VAL A 1 210 ? 56.956 40.681 25.850 1.00 12.98 202 VAL A CA 1
ATOM 1645 C C . VAL A 1 210 ? 56.682 41.910 24.980 1.00 14.66 202 VAL A C 1
ATOM 1646 O O . VAL A 1 210 ? 55.544 42.402 24.948 1.00 13.98 202 VAL A O 1
ATOM 1650 N N . HIS A 1 211 ? 57.697 42.430 24.300 1.00 13.78 203 HIS A N 1
ATOM 1651 C CA . HIS A 1 211 ? 57.465 43.648 23.511 1.00 15.63 203 HIS A CA 1
ATOM 1652 C C . HIS A 1 211 ? 56.672 43.508 22.236 1.00 17.67 203 HIS A C 1
ATOM 1653 O O . HIS A 1 211 ? 55.959 44.442 21.861 1.00 19.60 203 HIS A O 1
ATOM 1660 N N A SER A 1 212 ? 56.787 42.355 21.569 0.50 13.71 204 SER A N 1
ATOM 1661 N N B SER A 1 212 ? 56.745 42.347 21.578 0.50 14.11 204 SER A N 1
ATOM 1662 C CA A SER A 1 212 ? 56.170 42.135 20.268 0.50 12.15 204 SER A CA 1
ATOM 1663 C CA B SER A 1 212 ? 56.071 42.171 20.296 0.50 12.95 204 SER A CA 1
ATOM 1664 C C A SER A 1 212 ? 55.112 41.053 20.295 0.50 14.48 204 SER A C 1
ATOM 1665 C C B SER A 1 212 ? 55.073 41.040 20.294 0.50 14.52 204 SER A C 1
ATOM 1666 O O A SER A 1 212 ? 53.938 41.314 20.008 0.50 13.81 204 SER A O 1
ATOM 1667 O O B SER A 1 212 ? 53.893 41.259 19.998 0.50 13.27 204 SER A O 1
ATOM 1672 N N . GLY A 1 213 ? 55.548 39.837 20.574 1.00 12.25 205 GLY A N 1
ATOM 1673 C CA . GLY A 1 213 ? 54.671 38.683 20.572 1.00 11.53 205 GLY A CA 1
ATOM 1674 C C . GLY A 1 213 ? 55.417 37.399 20.330 1.00 12.22 205 GLY A C 1
ATOM 1675 O O . GLY A 1 213 ? 56.653 37.346 20.382 1.00 13.16 205 GLY A O 1
ATOM 1676 N N . PHE A 1 214 ? 54.644 36.363 20.023 1.00 11.40 206 PHE A N 1
ATOM 1677 C CA . PHE A 1 214 ? 55.190 35.021 19.795 1.00 10.06 206 PHE A CA 1
ATOM 1678 C C . PHE A 1 214 ? 54.844 34.537 18.392 1.00 13.55 206 PHE A C 1
ATOM 1679 O O . PHE A 1 214 ? 53.711 34.724 17.955 1.00 12.84 206 PHE A O 1
ATOM 1687 N N . ASN A 1 215 ? 55.808 33.875 17.722 1.00 11.97 207 ASN A N 1
ATOM 1688 C CA . ASN A 1 215 ? 55.598 33.320 16.378 1.00 12.14 207 ASN A CA 1
ATOM 1689 C C . ASN A 1 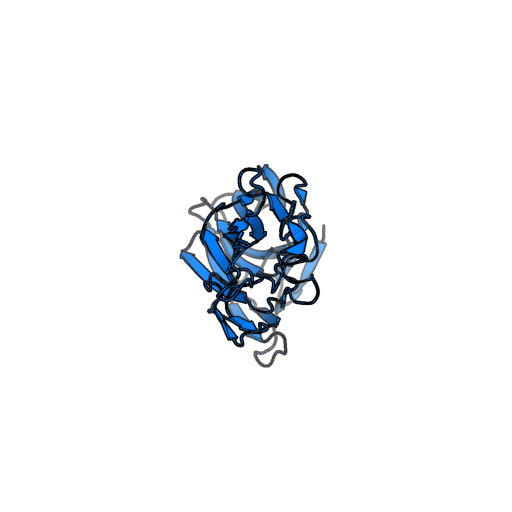215 ? 55.576 31.805 16.565 1.00 13.78 207 ASN A C 1
ATOM 1690 O O . ASN A 1 215 ? 56.617 31.137 16.524 1.00 13.48 207 ASN A O 1
ATOM 1695 N N . PRO A 1 216 ? 54.400 31.213 16.810 1.00 10.47 208 PRO A N 1
ATOM 1696 C CA . PRO A 1 216 ? 54.369 29.763 17.085 1.00 11.20 208 PRO A CA 1
ATOM 1697 C C . PRO A 1 216 ? 54.787 28.903 15.907 1.00 12.78 208 PRO A C 1
ATOM 1698 O O . PRO A 1 216 ? 54.611 29.278 14.766 1.00 13.50 208 PRO A O 1
ATOM 1702 N N . SER A 1 217 ? 55.296 27.716 16.210 1.00 10.69 209 SER A N 1
ATOM 1703 C CA . SER A 1 217 ? 55.608 26.710 15.181 1.00 10.09 209 SER A CA 1
ATOM 1704 C C . SER A 1 217 ? 55.528 25.374 15.904 1.00 12.01 209 SER A C 1
ATOM 1705 O O . SER A 1 217 ? 56.464 24.984 16.591 1.00 12.67 209 SER A O 1
ATOM 1708 N N . PHE A 1 218 ? 54.358 24.702 15.797 1.00 11.60 210 PHE A N 1
ATOM 1709 C CA . PHE A 1 218 ? 54.072 23.449 16.487 1.00 10.23 210 PHE A CA 1
ATOM 1710 C C . PHE A 1 218 ? 53.521 22.416 15.532 1.00 13.37 210 PHE A C 1
ATOM 1711 O O . PHE A 1 218 ? 52.915 22.796 14.533 1.00 12.70 210 PHE A O 1
ATOM 1719 N N . ILE A 1 219 ? 53.780 21.149 15.785 1.00 10.19 211 ILE A N 1
ATOM 1720 C CA . ILE A 1 219 ? 53.238 20.075 14.935 1.00 10.96 211 ILE A CA 1
ATOM 1721 C C . ILE A 1 219 ? 52.441 19.108 15.752 1.00 12.62 211 ILE A C 1
ATOM 1722 O O . ILE A 1 219 ? 52.767 18.804 16.901 1.00 11.95 211 ILE A O 1
ATOM 1727 N N . ALA A 1 220 ? 51.382 18.589 15.131 1.00 12.15 212 ALA A N 1
ATOM 1728 C CA . ALA A 1 220 ? 50.639 17.494 15.722 1.00 11.79 212 ALA A CA 1
ATOM 1729 C C . ALA A 1 220 ? 50.233 16.603 14.598 1.00 14.49 212 ALA A C 1
ATOM 1730 O O . ALA A 1 220 ? 49.848 17.111 13.550 1.00 14.59 212 ALA A O 1
ATOM 1732 N N . THR A 1 221 ? 50.266 15.289 14.811 1.00 11.77 213 THR A N 1
ATOM 1733 C CA . THR A 1 221 ? 49.754 14.371 13.792 1.00 10.41 213 THR A CA 1
ATOM 1734 C C . THR A 1 221 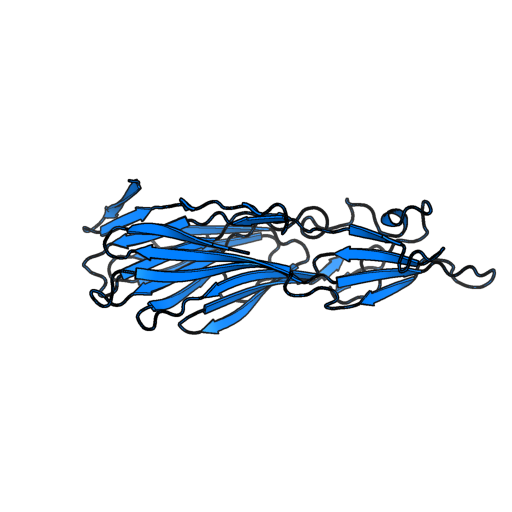? 48.602 13.608 14.391 1.00 14.21 213 THR A C 1
ATOM 1735 O O . THR A 1 221 ? 48.704 13.123 15.518 1.00 11.76 213 THR A O 1
ATOM 1739 N N . VAL A 1 222 ? 47.524 13.465 13.623 1.00 13.13 214 VAL A N 1
ATOM 1740 C CA . VAL A 1 222 ? 46.387 12.673 14.060 1.00 12.38 214 VAL A CA 1
ATOM 1741 C C . VAL A 1 222 ? 46.133 11.558 13.066 1.00 13.79 214 VAL A C 1
ATOM 1742 O O . VAL A 1 222 ? 46.377 11.723 11.863 1.00 15.19 214 VAL A O 1
ATOM 1746 N N . SER A 1 223 ? 45.653 10.425 13.562 1.00 12.01 215 SER A N 1
ATOM 1747 C CA . SER A 1 223 ? 45.250 9.330 12.702 1.00 11.35 215 SER A CA 1
ATOM 1748 C C . SER A 1 223 ? 43.717 9.283 12.713 1.00 15.45 215 SER A C 1
ATOM 1749 O O . SER A 1 223 ? 43.084 9.791 13.635 1.00 17.57 215 SER A O 1
ATOM 1752 N N . HIS A 1 224 ? 43.136 8.708 11.680 1.00 12.79 216 HIS A N 1
ATOM 1753 C CA . HIS A 1 224 ? 41.691 8.555 11.552 1.00 12.60 216 HIS A CA 1
ATOM 1754 C C . HIS A 1 224 ? 41.403 7.157 11.040 1.00 14.47 216 HIS A C 1
ATOM 1755 O O . HIS A 1 224 ? 42.025 6.713 10.079 1.00 14.98 216 HIS A O 1
ATOM 1762 N N . GLU A 1 225 ? 40.429 6.461 11.654 1.00 13.47 217 GLU A N 1
ATOM 1763 C CA . GLU A 1 225 ? 40.063 5.117 11.223 1.00 13.23 217 GLU A CA 1
ATOM 1764 C C . GLU A 1 225 ? 39.463 5.178 9.844 1.00 16.70 217 GLU A C 1
ATOM 1765 O O . GLU A 1 225 ? 38.525 5.959 9.613 1.00 16.99 217 GLU A O 1
ATOM 1771 N N . LYS A 1 226 ? 40.020 4.386 8.912 1.00 15.15 218 LYS A N 1
ATOM 1772 C CA . LYS A 1 226 ? 39.535 4.428 7.527 1.00 15.66 218 LYS A CA 1
ATOM 1773 C C . LYS A 1 226 ? 38.107 3.965 7.440 1.00 18.10 218 LYS A C 1
ATOM 1774 O O . LYS A 1 226 ? 37.722 3.025 8.130 1.00 18.13 218 LYS A O 1
ATOM 1780 N N . GLY A 1 227 ? 37.332 4.658 6.622 1.00 17.31 219 GLY A N 1
ATOM 1781 C CA . GLY A 1 227 ? 35.938 4.305 6.378 1.00 18.75 219 GLY A CA 1
ATOM 1782 C C . GLY A 1 227 ? 34.981 4.520 7.536 1.00 23.88 219 GLY A C 1
ATOM 1783 O O . GLY A 1 227 ? 33.838 4.076 7.454 1.00 25.63 219 GLY A O 1
ATOM 1784 N N . SER A 1 228 ? 35.427 5.184 8.617 1.00 18.74 220 SER A N 1
ATOM 1785 C CA . SER A 1 228 ? 34.657 5.415 9.835 1.00 18.91 220 SER A CA 1
ATOM 1786 C C . SER A 1 228 ? 33.757 6.665 9.831 1.00 23.60 220 SER A C 1
ATOM 1787 O O . SER A 1 228 ? 32.929 6.850 10.735 1.00 25.05 220 SER A O 1
ATOM 1790 N N . GLY A 1 229 ? 33.958 7.533 8.855 1.00 19.66 221 GLY A N 1
ATOM 1791 C CA . GLY A 1 229 ? 33.200 8.776 8.762 1.00 18.85 221 GLY A CA 1
ATOM 1792 C C . GLY A 1 229 ? 34.013 9.806 8.001 1.00 21.90 221 GLY A C 1
ATOM 1793 O O . GLY A 1 229 ? 35.237 9.892 8.176 1.00 21.96 221 GLY A O 1
ATOM 1794 N N . ASP A 1 230 ? 33.358 10.542 7.098 1.00 19.65 222 ASP A N 1
ATOM 1795 C CA . ASP A 1 230 ? 34.042 11.488 6.215 1.00 18.91 222 ASP A CA 1
ATOM 1796 C C . ASP A 1 230 ? 34.602 12.717 6.873 1.00 20.64 222 ASP A C 1
ATOM 1797 O O . ASP A 1 230 ? 35.544 13.294 6.339 1.00 21.21 222 ASP A O 1
ATOM 1802 N N . THR A 1 231 ? 34.021 13.165 7.990 1.00 18.79 223 THR A N 1
ATOM 1803 C CA . THR A 1 231 ? 34.448 14.418 8.603 1.00 17.47 223 THR A CA 1
ATOM 1804 C C . THR A 1 231 ? 34.828 14.353 10.070 1.00 20.32 223 THR A C 1
ATOM 1805 O O . THR A 1 231 ? 34.311 13.538 10.822 1.00 18.76 223 THR A O 1
ATOM 1809 N N . SER A 1 232 ? 35.708 15.269 10.481 1.00 17.12 224 SER A N 1
ATOM 1810 C CA . SER A 1 232 ? 36.092 15.448 11.872 1.00 16.92 224 SER A CA 1
ATOM 1811 C C . SER A 1 232 ? 36.187 16.925 12.137 1.00 19.72 224 SER A C 1
ATOM 1812 O O . SER A 1 232 ? 36.591 17.678 11.244 1.00 19.67 224 SER A O 1
ATOM 1815 N N . GLU A 1 233 ? 35.897 17.325 13.378 1.00 16.03 225 GLU A N 1
ATOM 1816 C CA . GLU A 1 233 ? 36.022 18.715 13.790 1.00 15.90 225 GLU A CA 1
ATOM 1817 C C . GLU A 1 233 ? 37.249 18.852 14.667 1.00 18.29 225 GLU A C 1
ATOM 1818 O O . GLU A 1 233 ? 37.447 18.035 15.568 1.00 18.90 225 GLU A O 1
ATOM 1824 N N . PHE A 1 234 ? 38.048 19.905 14.450 1.00 15.77 226 PHE A N 1
ATOM 1825 C CA . PHE A 1 234 ? 39.199 20.198 15.293 1.00 14.19 226 PHE A CA 1
ATOM 1826 C C . PHE A 1 234 ? 39.093 21.630 15.790 1.00 16.88 226 PHE A C 1
ATOM 1827 O O . PHE A 1 234 ? 38.700 22.515 15.027 1.00 19.57 226 PHE A O 1
ATOM 1835 N N . GLU A 1 235 ? 39.402 21.867 17.059 1.00 13.60 227 GLU A N 1
ATOM 1836 C CA . GLU A 1 235 ? 39.441 23.231 17.569 1.00 12.58 227 GLU A CA 1
ATOM 1837 C C . GLU A 1 235 ? 40.901 23.553 17.849 1.00 14.47 227 GLU A C 1
ATOM 1838 O O . GLU A 1 235 ? 41.577 22.793 18.537 1.00 14.53 227 GLU A O 1
ATOM 1844 N N . ILE A 1 236 ? 41.384 24.655 17.306 1.00 11.64 228 ILE A N 1
ATOM 1845 C CA . ILE A 1 236 ? 42.756 25.108 17.546 1.00 10.68 228 ILE A CA 1
ATOM 1846 C C . ILE A 1 236 ? 42.661 26.428 18.265 1.00 12.46 228 ILE A C 1
ATOM 1847 O O . ILE A 1 236 ? 41.921 27.333 17.833 1.00 11.49 228 ILE A O 1
ATOM 1852 N N . THR A 1 237 ? 43.373 26.525 19.389 1.00 11.15 229 THR A N 1
ATOM 1853 C CA . THR A 1 237 ? 43.334 27.686 20.282 1.00 10.78 229 THR A CA 1
ATOM 1854 C C . THR A 1 237 ? 44.701 28.301 20.408 1.00 11.11 229 THR A C 1
ATOM 1855 O O . THR A 1 237 ? 45.681 27.597 20.681 1.00 12.22 229 THR A O 1
ATOM 1859 N N . TYR A 1 238 ? 44.790 29.629 20.165 1.00 10.36 230 TYR A N 1
ATOM 1860 C CA . TYR A 1 238 ? 46.040 30.374 20.332 1.00 9.99 230 TYR A CA 1
ATOM 1861 C C . TYR A 1 238 ? 45.701 31.535 21.253 1.00 13.81 230 TYR A C 1
ATOM 1862 O O . TYR A 1 238 ? 44.718 32.254 21.004 1.00 13.01 230 TYR A O 1
ATOM 1871 N N . GLY A 1 239 ? 46.541 31.775 22.226 1.00 11.18 231 GLY A N 1
ATOM 1872 C CA . GLY A 1 239 ? 46.266 32.927 23.066 1.00 12.08 231 GLY A CA 1
ATOM 1873 C C . GLY A 1 239 ? 47.326 33.187 24.080 1.00 13.54 231 GLY A C 1
ATOM 1874 O O . GLY A 1 239 ? 48.487 32.767 23.929 1.00 12.06 231 GLY A O 1
ATOM 1875 N N . ARG A 1 240 ? 46.902 33.886 25.135 1.00 11.98 232 ARG A N 1
ATOM 1876 C CA . ARG A 1 240 ? 47.825 34.302 26.178 1.00 11.33 232 ARG A CA 1
ATOM 1877 C C . ARG A 1 240 ? 47.163 34.307 27.551 1.00 12.21 232 ARG A C 1
ATOM 1878 O O . ARG A 1 240 ? 45.949 34.515 27.679 1.00 11.74 232 ARG A O 1
ATOM 1886 N N . ASN A 1 241 ? 47.994 34.080 28.586 1.00 10.27 233 ASN A N 1
ATOM 1887 C CA . ASN A 1 241 ? 47.607 34.303 29.983 1.00 10.91 233 ASN A CA 1
ATOM 1888 C C . ASN A 1 241 ? 48.415 35.507 30.391 1.00 13.21 233 ASN A C 1
ATOM 1889 O O . ASN A 1 241 ? 49.638 35.512 30.240 1.00 12.61 233 ASN A O 1
ATOM 1894 N N A MET A 1 242 ? 47.753 36.585 30.809 0.50 8.15 234 MET A N 1
ATOM 1895 N N B MET A 1 242 ? 47.731 36.540 30.878 0.50 12.92 234 MET A N 1
ATOM 1896 C CA A MET A 1 242 ? 48.501 37.795 31.137 0.50 6.70 234 MET A CA 1
ATOM 1897 C CA B MET A 1 242 ? 48.369 37.794 31.242 0.50 13.91 234 MET A CA 1
ATOM 1898 C C A MET A 1 242 ? 48.598 38.050 32.638 0.50 11.73 234 MET A C 1
ATOM 1899 C C B MET A 1 242 ? 48.609 37.963 32.728 0.50 15.25 234 MET A C 1
ATOM 1900 O O A MET A 1 242 ? 47.612 37.896 33.375 0.50 11.16 234 MET A O 1
ATOM 1901 O O B MET A 1 242 ? 47.729 37.667 33.551 0.50 14.91 234 MET A O 1
ATOM 1910 N N . ASP A 1 243 ? 49.774 38.527 33.068 1.00 11.31 235 ASP A N 1
ATOM 1911 C CA . ASP A 1 243 ? 50.052 38.945 34.422 1.00 11.21 235 ASP A CA 1
ATOM 1912 C C . ASP A 1 243 ? 50.010 40.465 34.444 1.00 14.21 235 ASP A C 1
ATOM 1913 O O . ASP A 1 243 ? 50.103 41.106 33.392 1.00 12.49 235 ASP A O 1
ATOM 1918 N N . VAL A 1 244 ? 49.858 41.054 35.644 1.00 11.56 236 VAL A N 1
ATOM 1919 C CA . VAL A 1 244 ? 49.969 42.485 35.788 1.00 11.24 236 VAL A CA 1
ATOM 1920 C C . VAL A 1 244 ? 51.061 42.740 36.815 1.00 14.04 236 VAL A C 1
ATOM 1921 O O . VAL A 1 244 ? 51.132 42.071 37.859 1.00 14.37 236 VAL A O 1
ATOM 1925 N N . THR A 1 245 ? 51.964 43.656 36.480 1.00 12.11 237 THR A N 1
ATOM 1926 C CA . THR A 1 245 ? 52.969 44.161 37.405 1.00 12.36 237 THR A CA 1
ATOM 1927 C C . THR A 1 245 ? 52.569 45.558 37.778 1.00 14.05 237 THR A C 1
ATOM 1928 O O . THR A 1 245 ? 52.358 46.382 36.894 1.00 14.38 237 THR A O 1
ATOM 1932 N N . HIS A 1 246 ? 52.494 45.849 39.086 1.00 13.58 238 HIS A N 1
ATOM 1933 C CA . HIS A 1 246 ? 52.251 47.212 39.547 1.00 14.60 238 HIS A CA 1
ATOM 1934 C C . HIS A 1 246 ? 53.595 47.776 40.003 1.00 19.42 238 HIS A C 1
ATOM 1935 O O . HIS A 1 246 ? 54.383 47.073 40.633 1.00 19.60 238 HIS A O 1
ATOM 1942 N N . ALA A 1 247 ? 53.867 49.030 39.686 1.00 14.57 239 ALA A N 1
ATOM 1943 C CA . ALA A 1 247 ? 55.093 49.693 40.128 1.00 15.64 239 ALA A CA 1
ATOM 1944 C C . ALA A 1 247 ? 54.638 50.916 40.940 1.00 18.10 239 ALA A C 1
ATOM 1945 O O . ALA A 1 247 ? 53.871 51.751 40.457 1.00 16.75 239 ALA A O 1
ATOM 1947 N N . THR A 1 248 ? 55.107 51.011 42.173 1.00 17.19 240 THR A N 1
ATOM 1948 C CA . THR A 1 248 ? 54.690 52.066 43.101 1.00 19.99 240 THR A CA 1
ATOM 1949 C C . THR A 1 248 ? 55.884 52.877 43.481 1.00 25.61 240 THR A C 1
ATOM 1950 O O . THR A 1 248 ? 56.934 52.316 43.784 1.00 22.26 240 THR A O 1
ATOM 1954 N N . ARG A 1 249 ? 55.683 54.194 43.453 1.00 28.81 241 ARG A N 1
ATOM 1955 C CA . ARG A 1 249 ? 56.609 55.245 43.804 1.00 31.77 241 ARG A CA 1
ATOM 1956 C C . ARG A 1 249 ? 56.232 55.733 45.208 1.00 40.05 241 ARG A C 1
ATOM 1957 O O . ARG A 1 249 ? 55.202 56.397 45.371 1.00 41.01 241 ARG A O 1
ATOM 1959 N N . ARG A 1 250 ? 57.032 55.349 46.213 1.00 39.24 242 ARG A N 1
ATOM 1960 C CA . ARG A 1 250 ? 56.847 55.751 47.611 1.00 40.75 242 ARG A CA 1
ATOM 1961 C C . ARG A 1 250 ? 57.851 56.868 47.969 1.00 44.51 242 ARG A C 1
ATOM 1962 O O . ARG A 1 250 ? 59.051 56.607 48.063 1.00 44.60 242 ARG A O 1
ATOM 1964 N N . THR A 1 251 ? 57.356 58.111 48.128 1.00 40.25 243 THR A N 1
ATOM 1965 C CA . THR A 1 251 ? 58.181 59.277 48.460 1.00 40.06 243 THR A CA 1
ATOM 1966 C C . THR A 1 251 ? 58.625 59.230 49.925 1.00 42.65 243 THR A C 1
ATOM 1967 O O . THR A 1 251 ? 57.792 59.096 50.829 1.00 42.77 243 THR A O 1
ATOM 1969 N N . THR A 1 252 ? 59.945 59.309 50.146 1.00 37.32 244 THR A N 1
ATOM 1970 C CA . THR A 1 252 ? 60.557 59.303 51.475 1.00 35.75 244 THR A CA 1
ATOM 1971 C C . THR A 1 252 ? 61.838 60.112 51.523 1.00 36.02 244 THR A C 1
ATOM 1972 O O . THR A 1 252 ? 62.677 60.024 50.630 1.00 36.43 244 THR A O 1
ATOM 1976 N N . HIS A 1 253 ? 62.015 60.858 52.609 1.00 29.76 245 HIS A N 1
ATOM 1977 C CA . HIS A 1 253 ? 63.247 61.604 52.806 1.00 28.25 245 HIS A CA 1
ATOM 1978 C C . HIS A 1 253 ? 64.320 60.688 53.397 1.00 31.79 245 HIS A C 1
ATOM 1979 O O . HIS A 1 253 ? 65.459 61.115 53.566 1.00 30.93 245 HIS A O 1
ATOM 1986 N N . TYR A 1 254 ? 63.963 59.425 53.721 1.00 29.92 246 TYR A N 1
ATOM 1987 C CA . TYR A 1 254 ? 64.855 58.527 54.466 1.00 30.09 246 TYR A CA 1
ATOM 1988 C C . TYR A 1 254 ? 65.406 57.309 53.820 1.00 38.13 246 TYR A C 1
ATOM 1989 O O . TYR A 1 254 ? 66.581 57.013 54.017 1.00 39.42 246 TYR A O 1
ATOM 1998 N N . GLY A 1 255 ? 64.548 56.537 53.186 1.00 37.40 247 GLY A N 1
ATOM 1999 C CA . GLY A 1 255 ? 64.964 55.267 52.625 1.00 38.27 247 GLY A CA 1
ATOM 2000 C C . GLY A 1 255 ? 65.220 55.325 51.146 1.00 42.92 247 GLY A C 1
ATOM 2001 O O . GLY A 1 255 ? 65.625 56.358 50.595 1.00 42.18 247 GLY A O 1
ATOM 2002 N N . ASN A 1 256 ? 64.984 54.187 50.516 1.00 40.16 248 ASN A N 1
ATOM 2003 C CA . ASN A 1 256 ? 65.135 54.008 49.094 1.00 39.41 248 ASN A CA 1
ATOM 2004 C C . ASN A 1 256 ? 63.830 54.433 48.431 1.00 43.13 248 ASN A C 1
ATOM 2005 O O . ASN A 1 256 ? 62.761 53.923 48.774 1.00 43.95 248 ASN A O 1
ATOM 2010 N N . SER A 1 257 ? 63.910 55.392 47.511 1.00 37.73 249 SER A N 1
ATOM 2011 C CA . SER A 1 257 ? 62.725 55.899 46.808 1.00 36.24 249 SER A CA 1
ATOM 2012 C C . SER A 1 257 ? 62.593 55.260 45.425 1.00 36.63 249 SER A C 1
ATOM 2013 O O . SER A 1 257 ? 61.810 55.735 44.605 1.00 37.68 249 SER A O 1
ATOM 2016 N N . ALA A 1 258 ? 63.329 54.165 45.179 1.00 29.82 250 ALA A N 1
ATOM 2017 C CA . ALA A 1 258 ? 63.244 53.434 43.909 1.00 27.31 250 ALA A CA 1
ATOM 2018 C C . ALA A 1 258 ? 61.887 52.769 43.823 1.00 26.57 250 ALA A C 1
ATOM 2019 O O . ALA A 1 258 ? 61.268 52.445 44.839 1.00 25.22 250 ALA A O 1
ATOM 2021 N N . LEU A 1 259 ? 61.445 52.515 42.602 1.00 20.48 251 LEU A N 1
ATOM 2022 C CA . LEU A 1 259 ? 60.165 51.851 42.387 1.00 19.01 251 LEU A CA 1
ATOM 2023 C C . LEU A 1 259 ? 60.152 50.435 42.939 1.00 23.06 251 LEU A C 1
ATOM 2024 O O . LEU A 1 259 ? 61.160 49.740 42.907 1.00 23.39 251 LEU A O 1
ATOM 2029 N N . GLU A 1 260 ? 58.990 50.011 43.418 1.00 21.13 252 GLU A N 1
ATOM 2030 C CA . GLU A 1 260 ? 58.799 48.678 43.967 1.00 21.83 252 GLU A CA 1
ATOM 2031 C C . GLU A 1 260 ? 57.707 48.009 43.190 1.00 21.02 252 GLU A C 1
ATOM 2032 O O . GLU A 1 260 ? 56.669 48.610 42.934 1.00 20.42 252 GLU A O 1
ATOM 2035 N N . GLY A 1 261 ? 57.943 46.761 42.846 1.00 18.49 253 GLY A N 1
ATOM 2036 C CA . GLY A 1 261 ? 57.006 45.975 42.075 1.00 18.13 253 GLY A CA 1
ATOM 2037 C C . GLY A 1 261 ? 56.187 44.984 42.870 1.00 20.40 253 GLY A C 1
ATOM 2038 O O . GLY A 1 261 ? 56.630 44.469 43.892 1.00 21.73 253 GLY A O 1
ATOM 2039 N N . SER A 1 262 ? 54.955 44.775 42.434 1.00 16.62 254 SER A N 1
ATOM 2040 C CA . SER A 1 262 ? 54.078 43.751 42.976 1.00 16.82 254 SER A CA 1
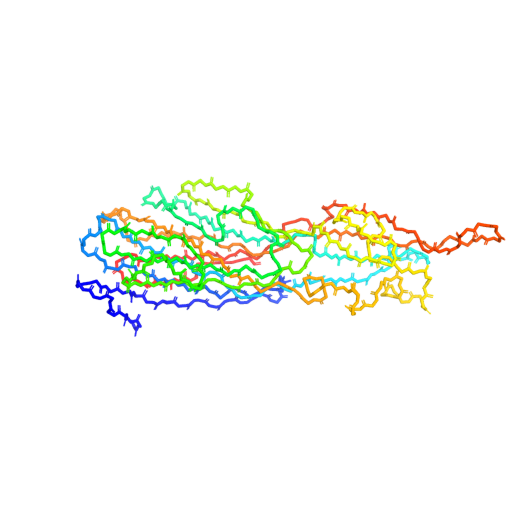ATOM 2041 C C . SER A 1 262 ? 53.475 43.056 41.778 1.00 20.25 254 SER A C 1
ATOM 2042 O O . SER A 1 262 ? 53.394 43.639 40.689 1.00 20.59 254 SER A O 1
ATOM 2045 N N . ARG A 1 263 ? 53.140 41.793 41.932 1.00 16.03 255 ARG A N 1
ATOM 2046 C CA . ARG A 1 263 ? 52.610 41.026 40.819 1.00 16.06 255 ARG A CA 1
ATOM 2047 C C . ARG A 1 263 ? 51.218 40.497 41.084 1.00 19.90 255 ARG A C 1
ATOM 2048 O O . ARG A 1 263 ? 50.938 39.958 42.157 1.00 19.84 255 ARG A O 1
ATOM 2056 N N . ILE A 1 264 ? 50.368 40.603 40.083 1.00 14.52 256 ILE A N 1
ATOM 2057 C CA . ILE A 1 264 ? 49.079 39.937 40.070 1.00 13.53 256 ILE A CA 1
ATOM 2058 C C . ILE A 1 264 ? 49.281 38.838 39.053 1.00 16.45 256 ILE A C 1
ATOM 2059 O O . ILE A 1 264 ? 49.259 39.074 37.831 1.00 16.34 256 ILE A O 1
ATOM 2064 N N . HIS A 1 265 ? 49.573 37.641 39.548 1.00 14.43 257 HIS A N 1
ATOM 2065 C CA . HIS A 1 265 ? 49.776 36.478 38.688 1.00 15.45 257 HIS A CA 1
ATOM 2066 C C . HIS A 1 265 ? 48.439 35.949 38.215 1.00 18.68 257 HIS A C 1
ATOM 2067 O O . HIS A 1 265 ? 47.468 35.935 38.971 1.00 18.26 257 HIS A O 1
ATOM 2074 N N . ASN A 1 266 ? 48.362 35.575 36.924 1.00 16.43 258 ASN A N 1
ATOM 2075 C CA . ASN A 1 266 ? 47.112 35.070 36.328 1.00 15.86 258 ASN A CA 1
ATOM 2076 C C . ASN A 1 266 ? 45.981 36.100 36.426 1.00 18.77 258 ASN A C 1
ATOM 2077 O O . ASN A 1 266 ? 44.819 35.751 36.666 1.00 18.46 258 ASN A O 1
ATOM 2082 N N . ALA A 1 267 ? 46.312 37.357 36.158 1.00 14.07 259 ALA A N 1
ATOM 2083 C CA . ALA A 1 267 ? 45.345 38.451 36.157 1.00 14.21 259 ALA A CA 1
ATOM 2084 C C . ALA A 1 267 ? 44.286 38.263 35.076 1.00 18.25 259 ALA A C 1
ATOM 2085 O O . ALA A 1 267 ? 43.098 38.465 35.345 1.00 17.61 259 ALA A O 1
ATOM 2087 N N . PHE A 1 268 ? 44.701 37.901 33.848 1.00 13.98 260 PHE A N 1
ATOM 2088 C CA . PHE A 1 268 ? 43.761 37.756 32.736 1.00 13.63 260 PHE A CA 1
ATOM 2089 C C . PHE A 1 268 ? 44.124 36.502 31.983 1.00 17.15 260 PHE A C 1
ATOM 2090 O O . PHE A 1 268 ? 44.916 36.553 31.033 1.00 15.57 260 PHE A O 1
ATOM 2098 N N . VAL A 1 269 ? 43.580 35.357 32.437 1.00 15.12 261 VAL A N 1
ATOM 2099 C CA . VAL A 1 269 ? 43.914 34.081 31.822 1.00 14.23 261 VAL A CA 1
ATOM 2100 C C . VAL A 1 269 ? 43.020 33.707 30.670 1.00 16.26 261 VAL A C 1
ATOM 2101 O O . VAL A 1 269 ? 41.881 34.168 30.573 1.00 16.14 261 VAL A O 1
ATOM 2105 N N . ASN A 1 270 ? 43.554 32.811 29.817 1.00 14.51 262 ASN A N 1
ATOM 2106 C CA . ASN A 1 270 ? 42.854 32.228 28.699 1.00 14.35 262 ASN A CA 1
ATOM 2107 C C . ASN A 1 270 ? 42.262 33.273 27.769 1.00 15.59 262 ASN A C 1
ATOM 2108 O O . ASN A 1 270 ? 41.088 33.223 27.400 1.00 18.08 262 ASN A O 1
ATOM 2113 N N . ARG A 1 271 ? 43.082 34.252 27.400 1.00 10.91 263 ARG A N 1
ATOM 2114 C CA . ARG A 1 271 ? 42.656 35.270 26.437 1.00 11.60 263 ARG A CA 1
ATOM 2115 C C . ARG A 1 271 ? 42.988 34.652 25.087 1.00 13.54 263 ARG A C 1
ATOM 2116 O O . ARG A 1 271 ? 44.073 34.874 24.538 1.00 12.24 263 ARG A O 1
ATOM 2124 N N . ASN A 1 272 ? 42.091 33.783 24.630 1.00 13.13 264 ASN A N 1
ATOM 2125 C CA . ASN A 1 272 ? 42.363 32.948 23.468 1.00 12.97 264 ASN A CA 1
ATOM 2126 C C . ASN A 1 272 ? 41.448 33.110 22.298 1.00 15.03 264 ASN A C 1
ATOM 2127 O O . ASN A 1 272 ? 40.223 33.255 22.462 1.00 14.26 264 ASN A O 1
ATOM 2132 N N . TYR A 1 273 ? 42.033 32.973 21.112 1.00 12.80 265 TYR A N 1
ATOM 2133 C CA . TYR A 1 273 ? 41.311 32.923 19.854 1.00 11.80 265 TYR A CA 1
ATOM 2134 C C . TYR A 1 273 ? 41.189 31.435 19.508 1.00 13.43 265 TYR A C 1
ATOM 2135 O O . TYR A 1 273 ? 42.211 30.754 19.331 1.00 12.59 265 TYR A O 1
ATOM 2144 N N . THR A 1 274 ? 39.961 30.936 19.395 1.00 11.99 266 THR A N 1
ATOM 2145 C CA . THR A 1 274 ? 39.682 29.552 19.059 1.00 11.98 266 THR A CA 1
ATOM 2146 C C . THR A 1 274 ? 38.985 29.479 17.714 1.00 14.38 266 THR A C 1
ATOM 2147 O O . THR A 1 274 ? 38.005 30.210 17.485 1.00 14.38 266 THR A O 1
ATOM 2151 N N . VAL A 1 275 ? 39.484 28.618 16.831 1.00 12.10 267 VAL A N 1
ATOM 2152 C CA . VAL A 1 275 ? 38.911 28.421 15.510 1.00 11.74 267 VAL A CA 1
ATOM 2153 C C . VAL A 1 275 ? 38.554 26.963 15.398 1.00 13.84 267 VAL A C 1
ATOM 2154 O O . VAL A 1 275 ? 39.352 26.098 15.776 1.00 13.81 267 VAL A O 1
ATOM 2158 N N . LYS A 1 276 ? 37.354 26.691 14.903 1.00 13.95 268 LYS A N 1
ATOM 2159 C CA . LYS A 1 276 ? 36.895 25.320 14.683 1.00 13.80 268 LYS A CA 1
ATOM 2160 C C . LYS A 1 276 ? 37.051 25.019 13.190 1.00 15.86 268 LYS A C 1
ATOM 2161 O O . LYS A 1 276 ? 36.598 25.799 12.341 1.00 16.33 268 LYS A O 1
ATOM 2167 N N . TYR A 1 277 ? 37.777 23.929 12.874 1.00 13.17 269 TYR A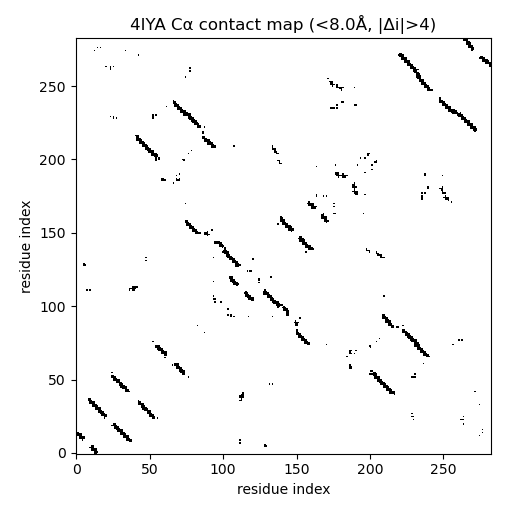 N 1
ATOM 2168 C CA . TYR A 1 277 ? 38.021 23.496 11.500 1.00 13.54 269 TYR A CA 1
ATOM 2169 C C . TYR A 1 277 ? 37.364 22.160 11.283 1.00 17.34 269 TYR A C 1
ATOM 2170 O O . TYR A 1 277 ? 37.540 21.255 12.121 1.00 18.35 269 TYR A O 1
ATOM 2179 N N . GLU A 1 278 ? 36.688 22.002 10.133 1.00 14.63 270 GLU A N 1
ATOM 2180 C CA . GLU A 1 278 ? 36.124 20.712 9.746 1.00 15.75 270 GLU A CA 1
ATOM 2181 C C . GLU A 1 278 ? 37.041 20.146 8.680 1.00 19.72 270 GLU A C 1
ATOM 2182 O O . GLU A 1 278 ? 37.324 20.791 7.673 1.00 19.83 270 GLU A O 1
ATOM 2188 N N . VAL A 1 279 ? 37.460 18.924 8.891 1.00 17.13 271 VAL A N 1
ATOM 2189 C CA . VAL A 1 279 ? 38.318 18.193 8.003 1.00 18.02 271 VAL A CA 1
ATOM 2190 C C . VAL A 1 279 ? 37.489 17.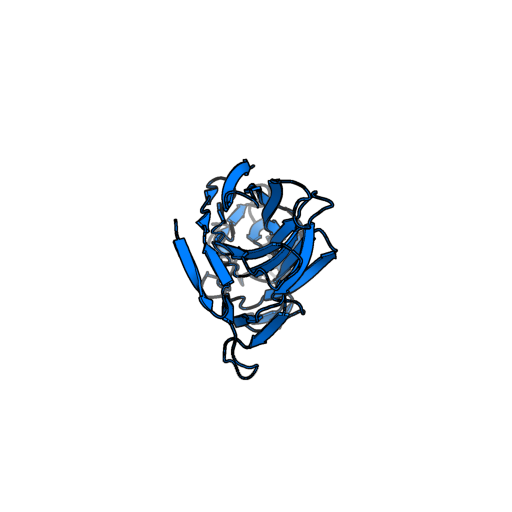143 7.290 1.00 20.58 271 VAL A C 1
ATOM 2191 O O . VAL A 1 279 ? 36.744 16.431 7.943 1.00 20.43 271 VAL A O 1
ATOM 2195 N N . ASN A 1 280 ? 37.629 17.030 5.967 1.00 17.38 272 ASN A N 1
ATOM 2196 C CA . ASN A 1 280 ? 36.948 15.971 5.219 1.00 17.85 272 ASN A CA 1
ATOM 2197 C C . ASN A 1 280 ? 38.036 14.994 4.723 1.00 22.03 272 ASN A C 1
ATOM 2198 O O . ASN A 1 280 ? 38.872 15.337 3.887 1.00 19.02 272 ASN A O 1
ATOM 2203 N N . TRP A 1 281 ? 38.036 13.784 5.286 1.00 18.50 273 TRP A N 1
ATOM 2204 C CA . TRP A 1 281 ? 39.015 12.740 5.009 1.00 18.58 273 TRP A CA 1
ATOM 2205 C C . TRP A 1 281 ? 38.870 12.141 3.612 1.00 23.79 273 TRP A C 1
ATOM 2206 O O . TRP A 1 281 ? 39.833 11.583 3.091 1.00 25.23 273 TRP A O 1
ATOM 2217 N N . LYS A 1 282 ? 37.662 12.228 3.033 1.00 22.35 274 LYS A N 1
ATOM 2218 C CA . LYS A 1 282 ? 37.356 11.703 1.711 1.00 23.89 274 LYS A CA 1
ATOM 2219 C C . LYS A 1 282 ? 37.822 12.693 0.615 1.00 28.63 274 LYS A C 1
ATOM 2220 O O . LYS A 1 282 ? 38.582 12.296 -0.268 1.00 29.69 274 LYS A O 1
ATOM 2224 N N . THR A 1 283 ? 37.381 13.960 0.692 1.00 23.43 275 THR A N 1
ATOM 2225 C CA . THR A 1 283 ? 37.641 15.012 -0.302 1.00 23.65 275 THR A CA 1
ATOM 2226 C C . THR A 1 283 ? 38.884 15.871 -0.054 1.00 30.61 275 THR A C 1
ATOM 2227 O O . THR A 1 283 ? 39.344 16.546 -0.975 1.00 30.60 275 THR A O 1
ATOM 2231 N N . HIS A 1 284 ? 39.353 15.936 1.206 1.00 27.74 276 HIS A N 1
ATOM 2232 C CA . HIS A 1 284 ? 40.473 16.794 1.646 1.00 27.04 276 HIS A CA 1
ATOM 2233 C C . HIS A 1 284 ? 40.092 18.268 1.745 1.00 30.96 276 HIS A C 1
ATOM 2234 O O . HIS A 1 284 ? 40.971 19.131 1.779 1.00 30.50 276 HIS A O 1
ATOM 2241 N N . GLU A 1 285 ? 38.778 18.568 1.763 1.00 27.36 277 GLU A N 1
ATOM 2242 C CA . GLU A 1 285 ? 38.326 19.926 1.955 1.00 26.71 277 GLU A CA 1
ATOM 2243 C C . GLU A 1 285 ? 38.493 20.218 3.451 1.00 30.54 277 GLU A C 1
ATOM 2244 O O . GLU A 1 285 ? 38.185 19.372 4.308 1.00 29.97 277 GLU A O 1
ATOM 2247 N N . ILE A 1 286 ? 39.106 21.357 3.739 1.00 25.27 278 ILE A N 1
ATOM 2248 C CA . ILE A 1 286 ? 39.236 21.880 5.087 1.00 22.56 278 ILE A CA 1
ATOM 2249 C C . ILE A 1 286 ? 38.333 23.079 5.054 1.00 25.16 278 ILE A C 1
ATOM 2250 O O . ILE A 1 286 ? 38.372 23.860 4.091 1.00 25.43 278 ILE A O 1
ATOM 2255 N N . LYS A 1 287 ? 37.523 23.265 6.093 1.00 20.83 279 LYS A N 1
ATOM 2256 C CA . LYS A 1 287 ? 36.693 24.460 6.123 1.00 20.61 279 LYS A CA 1
ATOM 2257 C C . LYS A 1 287 ? 36.632 25.023 7.539 1.00 22.65 279 LYS A C 1
ATOM 2258 O O . LYS A 1 287 ? 36.631 24.257 8.501 1.00 21.56 279 LYS A O 1
ATOM 2263 N N . VAL A 1 288 ? 36.595 26.358 7.667 1.00 18.12 280 VAL A N 1
ATOM 2264 C CA . VAL A 1 288 ? 36.395 26.992 8.966 1.00 16.73 280 VAL A CA 1
ATOM 2265 C C . VAL A 1 288 ? 34.920 26.899 9.303 1.00 22.78 280 VAL A C 1
ATOM 2266 O O . VAL A 1 288 ? 34.088 27.316 8.507 1.00 22.36 280 VAL A O 1
ATOM 2270 N N . LYS A 1 289 ? 34.587 26.363 10.477 1.00 19.16 281 LYS A N 1
ATOM 2271 C CA . LYS A 1 289 ? 33.203 26.209 10.911 1.00 19.63 281 LYS A CA 1
ATOM 2272 C C . LYS A 1 289 ? 32.745 27.335 11.809 1.00 24.74 281 LYS A C 1
ATOM 2273 O O . LYS A 1 289 ? 31.550 27.627 11.890 1.00 26.28 281 LYS A O 1
ATOM 2278 N N . GLY A 1 290 ? 33.698 27.958 12.491 1.00 19.88 282 GLY A N 1
ATOM 2279 C CA . GLY A 1 290 ? 33.395 29.028 13.419 1.00 19.35 282 GLY A CA 1
ATOM 2280 C C . GLY A 1 290 ? 34.610 29.456 14.194 1.00 19.70 282 GLY A C 1
ATOM 2281 O O . GLY A 1 290 ? 35.678 28.835 14.125 1.00 18.21 282 GLY A O 1
ATOM 2282 N N . HIS A 1 291 ? 34.439 30.526 14.940 1.00 17.89 283 HIS A N 1
ATOM 2283 C CA . HIS A 1 291 ? 35.506 31.096 15.741 1.00 17.42 283 HIS A CA 1
ATOM 2284 C C . HIS A 1 291 ? 34.920 32.069 16.738 1.00 21.51 283 HIS A C 1
ATOM 2285 O O . HIS A 1 291 ? 33.737 32.446 16.631 1.00 21.21 283 HIS A O 1
ATOM 2292 N N . ASN A 1 292 ? 35.758 32.507 17.683 1.00 16.41 284 ASN A N 1
ATOM 2293 C CA . ASN A 1 292 ? 35.360 33.519 18.642 1.00 17.02 284 ASN A CA 1
ATOM 2294 C C . ASN A 1 292 ? 36.062 34.867 18.340 1.00 21.62 284 ASN A C 1
ATOM 2295 O O . ASN A 1 292 ? 36.082 35.735 19.238 1.00 21.31 284 ASN A O 1
#

Organism: NCBI:txid71366

Sequence (283 aa):
NNIENIGDGAEVVKRRTEDTTSSDKWGVTQNIIQFDFVKDKKYNKDALILKMQQGFINSKTTYYNYKNTDHIKAMRWPFQYNIGLKTNDPNVDLINYLPKNKIDSVNVSQTLGYNIGGNFNSGPSTGGNGSFNYSKTISYNQQNYISEVEHQNSKSVQWGIKANSFITSLGKMSGHDPNLFVGYKPYSQNPRDYFVPDNEELPPLVHSSGFNPSFIATVSHEKGSGDTSEFEITYGRNMMDVTHATRRTTHYGNSALEGSRIHNAFVNRNYTVKYEVNWKTHEIKVKGHN

Radius of gyration: 22.29 Å; Cα contacts (8 Å, |Δi|>4): 754; chains: 1; bounding box: 38×61×60 Å

Secondary structure (DSSP, 8-state):
--EEEEETTEEEEEEEEEEEETTTTEEEEEEEEEEE-TTSSEEEEEEEEEEEEE---EEEEGGG-SSEEEEEEEEEEEEEEEE--TTEEEEEEES-S-B--SEEEEEEEEETTTEEEEEETT--S---SEEEEEEEE-TTEEEEEEEEETTEEEEEEEE-EEEETTEEEETT-TTTTB-SS-SSSSGGGGB--GGGS-HHHHTEE---EEEEEEEETTS-SEEEEEEEEEEEEEEEEEE----SSS--S-EEEEEEEEEEEEEEEEEEEEETTT--EEEEEE-